Protein AF-0000000070551589 (afdb_homodimer)

Organism: Lachnospira eligens (strain ATCC 27750 / DSM 3376 / VPI C15-48 / C15-B4) (NCBI:txid515620)

Sequence (334 aa):
MAHSGGFMQRIMIVSDSHRRHGNLAEAIYNEQPFDLLIHLGDIEGEEDIIQELAGGETIMVPGNNDFFSPLPREREIELAGKKVLLTHGHYYYVSLDLQTLREECIARGIDIVMFGHTHRPLIQIEDELTFINPGSISYPRQADKRCTYIMLEIDDNGEMSFNLKYVMAHSGGFMQRIMIVSDSHRRHGNLAEAIYNEQPFDLLIHLGDIEGEEDIIQELAGGETIMVPGNNDFFSPLPREREIELAGKKVLLTHGHYYYVSLDLQTLREECIARGIDIVMFGHTHRPLIQIEDELTFINPGSISYPRQADKRCTYIMLEIDDNGEMSFNLKYV

Secondary structure (DSSP, 8-state):
---SSSEEEEEEEE---TT--HHHHHHHHHH-S-SEEEE-S---S-HHHHHHHH-SEEEE---TT-TT--S-SEEEEEETTEEEEEE-SGGGTTTT-SHHHHHHHHHHT-SEEE--SS--EEEEE-SS-EEEEE--SS---STT---EEEEEEEETT--EEEEEEE-/---SSSEEEEEEEE---TT--HHHHHHHHHH-S-SEEEE-S---S-HHHHHHHH-SEEEE---TT-TT--S-SEEEEEETTEEEEEE-SGGGTTTT-SHHHHHHHHHHT-SEEE--SS--EEEEE-SS-EEEEE--SS---STT---EEEEEEEETT--EEEEEEE-

InterPro domains:
  IPR000979 Phosphodiesterase MJ0936/Vps29 [PTHR11124] (8-156)
  IPR000979 Phosphodiesterase MJ0936/Vps29 [TIGR00040] (10-156)
  IPR024654 Calcineurin-like phosphoesterase domain, lpxH-type [PF12850] (10-156)
  IPR029052 Metallo-dependent phosphatase-like [G3DSA:3.60.21.10] (6-167)
  IPR029052 Metallo-dependent phosphatase-like [SSF56300] (8-158)

Structure (mmCIF, N/CA/C/O backbone):
data_AF-0000000070551589-model_v1
#
loop_
_entity.id
_entity.type
_entity.pdbx_description
1 polymer Phosphoesterase
#
loop_
_atom_site.group_PDB
_atom_site.id
_atom_site.type_symbol
_atom_site.label_atom_id
_atom_site.label_alt_id
_atom_site.label_comp_id
_atom_site.label_asym_id
_atom_site.label_entity_id
_atom_site.label_seq_id
_atom_site.pdbx_PDB_ins_code
_atom_site.Cartn_x
_atom_site.Cartn_y
_atom_site.Cartn_z
_atom_site.occupancy
_atom_site.B_iso_or_equiv
_atom_site.auth_seq_id
_atom_site.auth_comp_id
_atom_site.auth_asym_id
_atom_site.auth_atom_id
_atom_site.pdbx_PDB_model_num
ATOM 1 N N . MET A 1 1 ? 17.062 -8.273 -23.516 1 24.03 1 MET A N 1
ATOM 2 C CA . MET A 1 1 ? 16.719 -6.926 -23.969 1 24.03 1 MET A CA 1
ATOM 3 C C . MET A 1 1 ? 16.641 -5.961 -22.797 1 24.03 1 MET A C 1
ATOM 5 O O . MET A 1 1 ? 15.969 -6.238 -21.797 1 24.03 1 MET A O 1
ATOM 9 N N . ALA A 1 2 ? 17.609 -5.164 -22.531 1 34.84 2 ALA A N 1
ATOM 10 C CA . ALA A 1 2 ? 17.672 -4.148 -21.484 1 34.84 2 ALA A CA 1
ATOM 11 C C . ALA A 1 2 ? 16.406 -3.295 -21.469 1 34.84 2 ALA A C 1
ATOM 13 O O . ALA A 1 2 ? 15.977 -2.797 -22.5 1 34.84 2 ALA A O 1
ATOM 14 N N . HIS A 1 3 ? 15.367 -3.664 -20.672 1 39.22 3 HIS A N 1
ATOM 15 C CA . HIS A 1 3 ? 14.234 -2.746 -20.656 1 39.22 3 HIS A CA 1
ATOM 16 C C . HIS A 1 3 ? 14.703 -1.299 -20.531 1 39.22 3 HIS A C 1
ATOM 18 O O . HIS A 1 3 ? 15.68 -1.016 -19.844 1 39.22 3 HIS A O 1
ATOM 24 N N . SER A 1 4 ? 14.445 -0.583 -21.453 1 40.34 4 SER A N 1
ATOM 25 C CA . SER A 1 4 ? 14.922 0.791 -21.594 1 40.34 4 SER A CA 1
ATOM 26 C C . SER A 1 4 ? 14.828 1.549 -20.281 1 40.34 4 SER A C 1
ATOM 28 O O . SER A 1 4 ? 15.602 2.48 -20.047 1 40.34 4 SER A O 1
ATOM 30 N N . GLY A 1 5 ? 13.734 1.608 -19.641 1 43.5 5 GLY A N 1
ATOM 31 C CA . GLY A 1 5 ? 13.398 2.541 -18.578 1 43.5 5 GLY A CA 1
ATOM 32 C C . GLY A 1 5 ? 13.969 2.135 -17.234 1 43.5 5 GLY A C 1
ATOM 33 O O . GLY A 1 5 ? 13.438 1.238 -16.578 1 43.5 5 GLY A O 1
ATOM 34 N N . GLY A 1 6 ? 15.344 2.014 -17.031 1 55.41 6 GLY A N 1
ATOM 35 C CA . GLY A 1 6 ? 16.203 1.848 -15.867 1 55.41 6 GLY A CA 1
ATOM 36 C C . GLY A 1 6 ? 15.75 0.73 -14.945 1 55.41 6 GLY A C 1
ATOM 37 O O . GLY A 1 6 ? 16.281 0.571 -13.852 1 55.41 6 GLY A O 1
ATOM 38 N N . PHE A 1 7 ? 14.578 0.218 -15.109 1 62.62 7 PHE A N 1
ATOM 39 C CA . PHE A 1 7 ? 14.234 -0.901 -14.242 1 62.62 7 PHE A CA 1
ATOM 40 C C . PHE A 1 7 ? 14.797 -2.207 -14.789 1 62.62 7 PHE A C 1
ATOM 42 O O . PHE A 1 7 ? 14.727 -2.463 -15.992 1 62.62 7 PHE A O 1
ATOM 49 N N . MET A 1 8 ? 15.328 -2.953 -13.812 1 75.56 8 MET A N 1
ATOM 50 C CA . MET A 1 8 ? 15.883 -4.258 -14.156 1 75.56 8 MET A CA 1
ATOM 51 C C . MET A 1 8 ? 14.773 -5.289 -14.352 1 75.56 8 MET A C 1
ATOM 53 O O . MET A 1 8 ? 14.82 -6.086 -15.289 1 75.56 8 MET A O 1
ATOM 57 N N . GLN A 1 9 ? 13.68 -5.168 -13.586 1 95.62 9 GLN A N 1
ATOM 58 C CA . GLN A 1 9 ? 12.648 -6.199 -13.648 1 95.62 9 GLN A CA 1
ATOM 59 C C . GLN A 1 9 ? 11.273 -5.625 -13.32 1 95.62 9 GLN A C 1
ATOM 61 O O . GLN A 1 9 ? 11.141 -4.828 -12.391 1 95.62 9 GLN A O 1
ATOM 66 N N . ARG A 1 10 ? 10.234 -5.945 -14.133 1 97.62 10 ARG A N 1
ATOM 67 C CA . ARG A 1 10 ? 8.836 -5.594 -13.906 1 97.62 10 ARG A CA 1
ATOM 68 C C . ARG A 1 10 ? 7.988 -6.844 -13.695 1 97.62 10 ARG A C 1
ATOM 70 O O . ARG A 1 10 ? 8.008 -7.758 -14.523 1 97.62 10 ARG A O 1
ATOM 77 N N . ILE A 1 11 ? 7.285 -6.906 -12.578 1 98.56 11 ILE A N 1
ATOM 78 C CA . ILE A 1 11 ? 6.523 -8.094 -12.195 1 98.56 11 ILE A CA 1
ATOM 79 C C . ILE A 1 11 ? 5.074 -7.703 -11.914 1 98.56 11 ILE A C 1
ATOM 81 O O . ILE A 1 11 ? 4.809 -6.75 -11.18 1 98.56 11 ILE A O 1
ATOM 85 N N . MET A 1 12 ? 4.148 -8.383 -12.555 1 98.62 12 MET A N 1
ATOM 86 C CA . MET A 1 12 ? 2.727 -8.18 -12.297 1 98.62 12 MET A CA 1
ATOM 87 C C . MET A 1 12 ? 2.217 -9.18 -11.258 1 98.62 12 MET A C 1
ATOM 89 O O . MET A 1 12 ? 2.436 -10.391 -11.391 1 98.62 12 MET A O 1
ATOM 93 N N . ILE A 1 13 ? 1.63 -8.711 -10.188 1 98.88 13 ILE A N 1
ATOM 94 C CA . ILE A 1 13 ? 1.085 -9.555 -9.133 1 98.88 13 ILE A CA 1
ATOM 95 C C . ILE A 1 13 ? -0.439 -9.461 -9.133 1 98.88 13 ILE A C 1
ATOM 97 O O . ILE A 1 13 ? -1.001 -8.375 -8.961 1 98.88 13 ILE A O 1
ATOM 101 N N . VAL A 1 14 ? -1.134 -10.57 -9.336 1 98.69 14 VAL A N 1
ATOM 102 C CA . VAL A 1 14 ? -2.592 -10.609 -9.391 1 98.69 14 VAL A CA 1
ATOM 103 C C . VAL A 1 14 ? -3.109 -11.758 -8.523 1 98.69 14 VAL A C 1
ATOM 105 O O . VAL A 1 14 ? -2.35 -12.648 -8.141 1 98.69 14 VAL A O 1
ATOM 108 N N . SER A 1 15 ? -4.336 -11.688 -8.141 1 98.62 15 SER A N 1
ATOM 109 C CA . SER A 1 15 ? -4.965 -12.758 -7.371 1 98.62 15 SER A CA 1
ATOM 110 C C . SER A 1 15 ? -6.473 -12.797 -7.598 1 98.62 15 SER A C 1
ATOM 112 O O . SER A 1 15 ? -7.051 -11.836 -8.109 1 98.62 15 SER A O 1
ATOM 114 N N . ASP A 1 16 ? -7.09 -13.953 -7.348 1 98.5 16 ASP A N 1
ATOM 115 C CA . ASP A 1 16 ? -8.531 -14.133 -7.207 1 98.5 16 ASP A CA 1
ATOM 116 C C . ASP A 1 16 ? -9.266 -13.711 -8.477 1 98.5 16 ASP A C 1
ATOM 118 O O . ASP A 1 16 ? -10.227 -12.938 -8.414 1 98.5 16 ASP A O 1
ATOM 122 N N . SER A 1 17 ? -8.797 -14.203 -9.562 1 97.38 17 SER A N 1
ATOM 123 C CA . SER A 1 17 ? -9.438 -13.922 -10.844 1 97.38 17 SER A CA 1
ATOM 124 C C . SER A 1 17 ? -10.766 -14.648 -10.969 1 97.38 17 SER A C 1
ATOM 126 O O . SER A 1 17 ? -11.711 -14.133 -11.57 1 97.38 17 SER A O 1
ATOM 128 N N . HIS A 1 18 ? -10.906 -15.922 -10.5 1 97 18 HIS A N 1
ATOM 129 C CA . HIS A 1 18 ? -12.133 -16.703 -10.469 1 97 18 HIS A CA 1
ATOM 130 C C . HIS A 1 18 ? -12.727 -16.859 -11.867 1 97 18 HIS A C 1
ATOM 132 O O . HIS A 1 18 ? -13.922 -16.656 -12.062 1 97 18 HIS A O 1
ATOM 138 N N . ARG A 1 19 ? -11.875 -17.141 -12.781 1 93.12 19 ARG A N 1
ATOM 139 C CA . ARG A 1 19 ? -12.227 -17.469 -14.156 1 93.12 19 ARG A CA 1
ATOM 140 C C . ARG A 1 19 ? -12.727 -16.25 -14.906 1 93.12 19 ARG A C 1
ATOM 142 O O . ARG A 1 19 ? -13.266 -16.359 -16.016 1 93.12 19 ARG A O 1
ATOM 149 N N . ARG A 1 20 ? -12.695 -15.086 -14.32 1 91.88 20 ARG A N 1
ATOM 150 C CA . ARG A 1 20 ? -13.016 -13.852 -15.016 1 91.88 20 ARG A CA 1
ATOM 151 C C . ARG A 1 20 ? -11.758 -13.195 -15.57 1 91.88 20 ARG A C 1
ATOM 153 O O . ARG A 1 20 ? -11.016 -12.547 -14.836 1 91.88 20 ARG A O 1
ATOM 160 N N . HIS A 1 21 ? -11.641 -13.25 -16.875 1 91.19 21 HIS A N 1
ATOM 161 C CA . HIS A 1 21 ? -10.336 -12.914 -17.453 1 91.19 21 HIS A CA 1
ATOM 162 C C . HIS A 1 21 ? -10.367 -11.539 -18.109 1 91.19 21 HIS A C 1
ATOM 164 O O . HIS A 1 21 ? -9.32 -11.016 -18.5 1 91.19 21 HIS A O 1
ATOM 170 N N . GLY A 1 22 ? -11.523 -11.023 -18.25 1 94.75 22 GLY A N 1
ATOM 171 C CA . GLY A 1 22 ? -11.617 -9.742 -18.922 1 94.75 22 GLY A CA 1
ATOM 172 C C . GLY A 1 22 ? -10.703 -8.68 -18.328 1 94.75 22 GLY A C 1
ATOM 173 O O . GLY A 1 22 ? -9.859 -8.125 -19.031 1 94.75 22 GLY A O 1
ATOM 174 N N . ASN A 1 23 ? -10.852 -8.453 -17.047 1 96.19 23 ASN A N 1
ATOM 175 C CA . ASN A 1 23 ? -10.031 -7.465 -16.359 1 96.19 23 ASN A CA 1
ATOM 176 C C . ASN A 1 23 ? -8.547 -7.812 -16.453 1 96.19 23 ASN A C 1
ATOM 178 O O . ASN A 1 23 ? -7.707 -6.938 -16.656 1 96.19 23 ASN A O 1
ATOM 182 N N . LEU A 1 24 ? -8.266 -9.07 -16.25 1 97.31 24 LEU A N 1
ATOM 183 C CA . LEU A 1 24 ? -6.875 -9.508 -16.312 1 97.31 24 LEU A CA 1
ATOM 184 C C . LEU A 1 24 ? -6.277 -9.25 -17.688 1 97.31 24 LEU A C 1
ATOM 186 O O . LEU A 1 24 ? -5.164 -8.734 -17.797 1 97.31 24 LEU A O 1
ATOM 190 N N . ALA A 1 25 ? -7 -9.625 -18.688 1 97.06 25 ALA A N 1
ATOM 191 C CA . ALA A 1 25 ? -6.535 -9.414 -20.047 1 97.06 25 ALA A CA 1
ATOM 192 C C . ALA A 1 25 ? -6.258 -7.934 -20.312 1 97.06 25 ALA A C 1
ATOM 194 O O . ALA A 1 25 ? -5.23 -7.582 -20.891 1 97.06 25 ALA A O 1
ATOM 195 N N . GLU A 1 26 ? -7.184 -7.129 -19.922 1 97.25 26 GLU A N 1
ATOM 196 C CA . GLU A 1 26 ? -7.02 -5.688 -20.094 1 97.25 26 GLU A CA 1
ATOM 197 C C . GLU A 1 26 ? -5.793 -5.184 -19.344 1 97.25 26 GLU A C 1
ATOM 199 O O . GLU A 1 26 ? -5.012 -4.395 -19.875 1 97.25 26 GLU A O 1
ATOM 204 N N . ALA A 1 27 ? -5.656 -5.562 -18.109 1 97.5 27 ALA A N 1
ATOM 205 C CA . ALA A 1 27 ? -4.516 -5.141 -17.297 1 97.5 27 ALA A CA 1
ATOM 206 C C . ALA A 1 27 ? -3.199 -5.57 -17.938 1 97.5 27 ALA A C 1
ATOM 208 O O . ALA A 1 27 ? -2.248 -4.785 -18 1 97.5 27 ALA A O 1
ATOM 209 N N . ILE A 1 28 ? -3.174 -6.801 -18.391 1 97.5 28 ILE A N 1
ATOM 210 C CA . ILE A 1 28 ? -1.974 -7.324 -19.047 1 97.5 28 ILE A CA 1
ATOM 211 C C . ILE A 1 28 ? -1.646 -6.488 -20.281 1 97.5 28 ILE A C 1
ATOM 213 O O . ILE A 1 28 ? -0.5 -6.078 -20.469 1 97.5 28 ILE A O 1
ATOM 217 N N . TYR A 1 29 ? -2.584 -6.242 -21.078 1 96.56 29 TYR A N 1
ATOM 218 C CA . TYR A 1 29 ? -2.4 -5.441 -22.297 1 96.56 29 TYR A CA 1
ATOM 219 C C . TYR A 1 29 ? -1.818 -4.074 -21.953 1 96.56 29 TYR A C 1
ATOM 221 O O . TYR A 1 29 ? -0.885 -3.609 -22.609 1 96.56 29 TYR A O 1
ATOM 229 N N . ASN A 1 30 ? -2.311 -3.484 -20.906 1 96.31 30 ASN A N 1
ATOM 230 C CA . ASN A 1 30 ? -1.912 -2.135 -20.531 1 96.31 30 ASN A CA 1
ATOM 231 C C . ASN A 1 30 ? -0.499 -2.109 -19.953 1 96.31 30 ASN A C 1
ATOM 233 O O . ASN A 1 30 ? 0.202 -1.102 -20.062 1 96.31 30 ASN A O 1
ATOM 237 N N . GLU A 1 31 ? -0.059 -3.15 -19.344 1 96.62 31 GLU A N 1
ATOM 238 C CA . GLU A 1 31 ? 1.175 -3.123 -18.578 1 96.62 31 GLU A CA 1
ATOM 239 C C . GLU A 1 31 ? 2.344 -3.699 -19.359 1 96.62 31 GLU A C 1
ATOM 241 O O . GLU A 1 31 ? 3.504 -3.521 -18.984 1 96.62 31 GLU A O 1
ATOM 246 N N . GLN A 1 32 ? 2.039 -4.414 -20.406 1 94.25 32 GLN A N 1
ATOM 247 C CA . GLN A 1 32 ? 3.121 -5.02 -21.172 1 94.25 32 GLN A CA 1
ATOM 248 C C . GLN A 1 32 ? 4.059 -3.953 -21.734 1 94.25 32 GLN A C 1
ATOM 250 O O . GLN A 1 32 ? 3.633 -2.834 -22.016 1 94.25 32 GLN A O 1
ATOM 255 N N . PRO A 1 33 ? 5.469 -4.25 -21.844 1 95.56 33 PRO A N 1
ATOM 256 C CA . PRO A 1 33 ? 6.055 -5.551 -21.5 1 95.56 33 PRO A CA 1
ATOM 257 C C . PRO A 1 33 ? 6.391 -5.672 -20.016 1 95.56 33 PRO A C 1
ATOM 259 O O . PRO A 1 33 ? 6.719 -4.672 -19.359 1 95.56 33 PRO A O 1
ATOM 262 N N . PHE A 1 34 ? 6.305 -6.816 -19.359 1 97.12 34 PHE A N 1
ATOM 263 C CA . PHE A 1 34 ? 6.812 -7.148 -18.031 1 97.12 34 PHE A CA 1
ATOM 264 C C . PHE A 1 34 ? 7.457 -8.531 -18.031 1 97.12 34 PHE A C 1
ATOM 266 O O . PHE A 1 34 ? 7.309 -9.289 -18.984 1 97.12 34 PHE A O 1
ATOM 273 N N . ASP A 1 35 ? 8.156 -8.852 -17 1 97.19 35 ASP A N 1
ATOM 274 C CA . ASP A 1 35 ? 9.062 -10 -17.016 1 97.19 35 ASP A CA 1
ATOM 275 C C . ASP A 1 35 ? 8.391 -11.227 -16.406 1 97.19 35 ASP A C 1
ATOM 277 O O . ASP A 1 35 ? 8.734 -12.367 -16.75 1 97.19 35 ASP A O 1
ATOM 281 N N . LEU A 1 36 ? 7.504 -11.062 -15.516 1 98.19 36 LEU A N 1
ATOM 282 C CA . LEU A 1 36 ? 6.953 -12.156 -14.727 1 98.19 36 LEU A CA 1
ATOM 283 C C . LEU A 1 36 ? 5.539 -11.828 -14.258 1 98.19 36 LEU A C 1
ATOM 285 O O . LEU A 1 36 ? 5.27 -10.711 -13.82 1 98.19 36 LEU A O 1
ATOM 289 N N . LEU A 1 37 ? 4.602 -12.719 -14.445 1 98.5 37 LEU A N 1
ATOM 290 C CA . LEU A 1 37 ? 3.281 -12.641 -13.836 1 98.5 37 LEU A CA 1
ATOM 291 C C . LEU A 1 37 ? 3.168 -13.617 -12.664 1 98.5 37 LEU A C 1
ATOM 293 O O . LEU A 1 37 ? 3.457 -14.805 -12.812 1 98.5 37 LEU A O 1
ATOM 297 N N . ILE A 1 38 ? 2.816 -13.125 -11.516 1 98.75 38 ILE A N 1
ATOM 298 C CA . ILE A 1 38 ? 2.555 -13.945 -10.336 1 98.75 38 ILE A CA 1
ATOM 299 C C . ILE A 1 38 ? 1.059 -13.953 -10.039 1 98.75 38 ILE A C 1
ATOM 301 O O . ILE A 1 38 ? 0.451 -12.898 -9.844 1 98.75 38 ILE A O 1
ATOM 305 N N . HIS A 1 39 ? 0.453 -15.07 -10.062 1 98.69 39 HIS A N 1
ATOM 306 C CA . HIS A 1 39 ? -0.944 -15.234 -9.68 1 98.69 39 HIS A CA 1
ATOM 307 C C . HIS A 1 39 ? -1.063 -15.961 -8.344 1 98.69 39 HIS A C 1
ATOM 309 O O . HIS A 1 39 ? -0.582 -17.094 -8.195 1 98.69 39 HIS A O 1
ATOM 315 N N . LEU A 1 40 ? -1.797 -15.375 -7.387 1 98.75 40 LEU A N 1
ATOM 316 C CA . LEU A 1 40 ? -1.75 -15.859 -6.012 1 98.75 40 LEU A CA 1
ATOM 317 C C . LEU A 1 40 ? -2.967 -16.719 -5.695 1 98.75 40 LEU A C 1
ATOM 319 O O . LEU A 1 40 ? -3.361 -16.844 -4.531 1 98.75 40 LEU A O 1
ATOM 323 N N . GLY A 1 41 ? -3.588 -17.281 -6.688 1 98.19 41 GLY A N 1
ATOM 324 C CA . GLY A 1 41 ? -4.543 -18.359 -6.469 1 98.19 41 GLY A CA 1
ATOM 325 C C . GLY A 1 41 ? -5.98 -17.938 -6.715 1 98.19 41 GLY A C 1
ATOM 326 O O . GLY A 1 41 ? -6.25 -16.781 -7.023 1 98.19 41 GLY A O 1
ATOM 327 N N . ASP A 1 42 ? -6.883 -18.969 -6.652 1 98.06 42 ASP A N 1
ATOM 328 C CA . ASP A 1 42 ? -8.289 -18.875 -7.031 1 98.06 42 ASP A CA 1
ATOM 329 C C . ASP A 1 42 ? -8.438 -18.562 -8.516 1 98.06 42 ASP A C 1
ATOM 331 O O . ASP A 1 42 ? -9.156 -17.625 -8.891 1 98.06 42 ASP A O 1
ATOM 335 N N . ILE A 1 43 ? -7.715 -19.312 -9.211 1 96 43 ILE A N 1
ATOM 336 C CA . ILE A 1 43 ? -7.715 -19.281 -10.664 1 96 43 ILE A CA 1
ATOM 337 C C . ILE A 1 43 ? -8.898 -20.094 -11.195 1 96 43 ILE A C 1
ATOM 339 O O . ILE A 1 43 ? -9.5 -19.734 -12.203 1 96 43 ILE A O 1
ATOM 343 N N . GLU A 1 44 ? -9.18 -21.203 -10.531 1 94.25 44 GLU A N 1
ATOM 344 C CA . GLU A 1 44 ? -10.297 -22.125 -10.758 1 94.25 44 GLU A CA 1
ATOM 345 C C . GLU A 1 44 ? -10.148 -22.859 -12.086 1 94.25 44 GLU A C 1
ATOM 347 O O . GLU A 1 44 ? -11.078 -22.875 -12.898 1 94.25 44 GLU A O 1
ATOM 352 N N . GLY A 1 45 ? -8.938 -23.469 -12.289 1 87.81 45 GLY A N 1
ATOM 353 C CA . GLY A 1 45 ? -8.711 -24.453 -13.336 1 87.81 45 GLY A CA 1
ATOM 354 C C . GLY A 1 45 ? -8.32 -23.844 -14.664 1 87.81 45 GLY A C 1
ATOM 355 O O . GLY A 1 45 ? -8.273 -24.531 -15.688 1 87.81 45 GLY A O 1
ATOM 356 N N . GLU A 1 46 ? -8 -22.594 -14.719 1 90.38 46 GLU A N 1
ATOM 357 C CA . GLU A 1 46 ? -7.703 -21.938 -15.992 1 90.38 46 GLU A CA 1
ATOM 358 C C . GLU A 1 46 ? -6.273 -21.422 -16.016 1 90.38 46 GLU A C 1
ATOM 360 O O . GLU A 1 46 ? -6.012 -20.344 -16.562 1 90.38 46 GLU A O 1
ATOM 365 N N . GLU A 1 47 ? -5.402 -22.188 -15.461 1 92.75 47 GLU A N 1
ATOM 366 C CA . GLU A 1 47 ? -3.986 -21.828 -15.43 1 92.75 47 GLU A CA 1
ATOM 367 C C . GLU A 1 47 ? -3.436 -21.656 -16.844 1 92.75 47 GLU A C 1
ATOM 369 O O . GLU A 1 47 ? -2.621 -20.766 -17.094 1 92.75 47 GLU A O 1
ATOM 374 N N . ASP A 1 48 ? -3.928 -22.516 -17.734 1 93.25 48 ASP A N 1
ATOM 375 C CA . ASP A 1 48 ? -3.453 -22.453 -19.109 1 93.25 48 ASP A CA 1
ATOM 376 C C . ASP A 1 48 ? -3.852 -21.141 -19.781 1 93.25 48 ASP A C 1
ATOM 378 O O . ASP A 1 48 ? -3.07 -20.547 -20.531 1 93.25 48 ASP A O 1
ATOM 382 N N . ILE A 1 49 ? -5.051 -20.703 -19.516 1 94.06 49 ILE A N 1
ATOM 383 C CA . ILE A 1 49 ? -5.543 -19.453 -20.078 1 94.06 49 ILE A CA 1
ATOM 384 C C . ILE A 1 49 ? -4.715 -18.281 -19.547 1 94.06 49 ILE A C 1
ATOM 386 O O . ILE A 1 49 ? -4.332 -17.391 -20.312 1 94.06 49 ILE A O 1
ATOM 390 N N . ILE A 1 50 ? -4.383 -18.312 -18.281 1 95.12 50 ILE A N 1
ATOM 391 C CA . ILE A 1 50 ? -3.594 -17.25 -17.656 1 95.12 50 ILE A CA 1
ATOM 392 C C . ILE A 1 50 ? -2.203 -17.219 -18.297 1 95.12 50 ILE A C 1
ATOM 394 O O . ILE A 1 50 ? -1.689 -16.141 -18.609 1 95.12 50 ILE A O 1
ATOM 398 N N . GLN A 1 51 ? -1.63 -18.359 -18.453 1 95.31 51 GLN A N 1
ATOM 399 C CA . GLN A 1 51 ? -0.312 -18.438 -19.062 1 95.31 51 GLN A CA 1
ATOM 400 C C . GLN A 1 51 ? -0.333 -17.859 -20.484 1 95.31 51 GLN A C 1
ATOM 402 O O . GLN A 1 51 ? 0.581 -17.141 -20.875 1 95.31 51 GLN A O 1
ATOM 407 N N . GLU A 1 52 ? -1.308 -18.203 -21.172 1 95.62 52 GLU A N 1
ATOM 408 C CA . GLU A 1 52 ? -1.437 -17.703 -22.547 1 95.62 52 GLU A CA 1
ATOM 409 C C . GLU A 1 52 ? -1.605 -16.188 -22.578 1 95.62 52 GLU A C 1
ATOM 411 O O . GLU A 1 52 ? -0.982 -15.508 -23.391 1 95.62 52 GLU A O 1
ATOM 416 N N . LEU A 1 53 ? -2.469 -15.711 -21.734 1 95.5 53 LEU A N 1
ATOM 417 C CA . LEU A 1 53 ? -2.707 -14.273 -21.656 1 95.5 53 LEU A CA 1
ATOM 418 C C . LEU A 1 53 ? -1.42 -13.523 -21.328 1 95.5 53 LEU A C 1
ATOM 420 O O . LEU A 1 53 ? -1.143 -12.477 -21.922 1 95.5 53 LEU A O 1
ATOM 424 N N . ALA A 1 54 ? -0.651 -14.078 -20.359 1 95.38 54 ALA A N 1
ATOM 425 C CA . ALA A 1 54 ? 0.57 -13.422 -19.906 1 95.38 54 ALA A CA 1
ATOM 426 C C . ALA A 1 54 ? 1.622 -13.391 -21.016 1 95.38 54 ALA A C 1
ATOM 428 O O . ALA A 1 54 ? 2.371 -12.414 -21.141 1 95.38 54 ALA A O 1
ATOM 429 N N . GLY A 1 55 ? 1.71 -14.398 -21.766 1 93.88 55 GLY A N 1
ATOM 430 C CA . GLY A 1 55 ? 2.639 -14.492 -22.891 1 93.88 55 GLY A CA 1
ATOM 431 C C . GLY A 1 55 ? 4.086 -14.617 -22.453 1 93.88 55 GLY A C 1
ATOM 432 O O . GLY A 1 55 ? 5 -14.414 -23.25 1 93.88 55 GLY A O 1
ATOM 433 N N . GLY A 1 56 ? 4.367 -14.844 -21.188 1 94.25 56 GLY A N 1
ATOM 434 C CA . 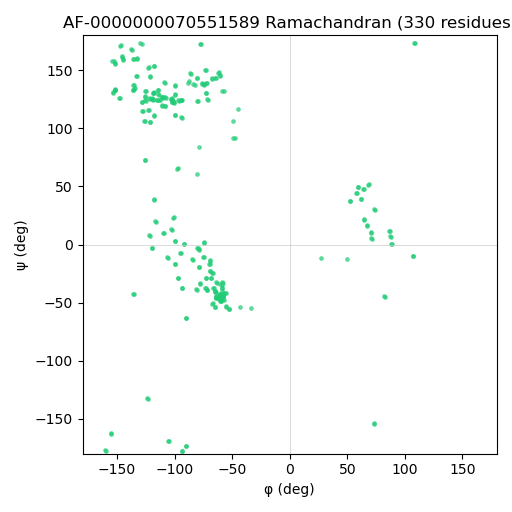GLY A 1 56 ? 5.707 -14.969 -20.641 1 94.25 56 GLY A CA 1
ATOM 435 C C . GLY A 1 56 ? 5.754 -15.789 -19.359 1 94.25 56 GLY A C 1
ATOM 436 O O . GLY A 1 56 ? 4.879 -16.609 -19.125 1 94.25 56 GLY A O 1
ATOM 437 N N . GLU A 1 57 ? 6.852 -15.641 -18.656 1 96.81 57 GLU A N 1
ATOM 438 C CA . GLU A 1 57 ? 7.035 -16.406 -17.422 1 96.81 57 GLU A CA 1
ATOM 439 C C . GLU A 1 57 ? 5.902 -16.156 -16.438 1 96.81 57 GLU A C 1
ATOM 441 O O . GLU A 1 57 ? 5.504 -15 -16.234 1 96.81 57 GLU A O 1
ATOM 446 N N . THR A 1 58 ? 5.367 -17.234 -15.898 1 97.94 58 THR A N 1
ATOM 447 C CA . THR A 1 58 ? 4.27 -17.156 -14.945 1 97.94 58 THR A CA 1
ATOM 448 C C . THR A 1 58 ? 4.512 -18.078 -13.758 1 97.94 58 THR A C 1
ATOM 450 O O . THR A 1 58 ? 4.98 -19.203 -13.938 1 97.94 58 THR A O 1
ATOM 453 N N . ILE A 1 59 ? 4.301 -17.594 -12.586 1 98.44 59 ILE A N 1
ATOM 454 C CA . ILE A 1 59 ? 4.281 -18.406 -11.375 1 98.44 59 ILE A CA 1
ATOM 455 C C . ILE A 1 59 ? 2.902 -18.344 -10.727 1 98.44 59 ILE A C 1
ATOM 457 O O . ILE A 1 59 ? 2.342 -17.25 -10.562 1 98.44 59 ILE A O 1
ATOM 461 N N . MET A 1 60 ? 2.395 -19.484 -10.406 1 98.25 60 MET A N 1
ATOM 462 C CA . MET A 1 60 ? 1.052 -19.531 -9.836 1 98.25 60 MET A CA 1
ATOM 463 C C . MET A 1 60 ? 1.021 -20.438 -8.609 1 98.25 60 MET A C 1
ATOM 465 O O . MET A 1 60 ? 1.746 -21.438 -8.547 1 98.25 60 MET A O 1
ATOM 469 N N . VAL A 1 61 ? 0.228 -20.109 -7.621 1 98.38 61 VAL A N 1
ATOM 470 C CA . VAL A 1 61 ? -0.101 -20.984 -6.504 1 98.38 61 VAL A CA 1
ATOM 471 C C . VAL A 1 61 ? -1.614 -21.172 -6.426 1 98.38 61 VAL A C 1
ATOM 473 O O . VAL A 1 61 ? -2.379 -20.312 -6.875 1 98.38 61 VAL A O 1
ATOM 476 N N . PRO A 1 62 ? -2.041 -22.312 -5.883 1 97.88 62 PRO A N 1
ATOM 477 C CA . PRO A 1 62 ? -3.484 -22.562 -5.812 1 97.88 62 PRO A CA 1
ATOM 478 C C . PRO A 1 62 ? -4.148 -21.844 -4.637 1 97.88 62 PRO A C 1
ATOM 480 O O . PRO A 1 62 ? -3.539 -21.703 -3.574 1 97.88 62 PRO A O 1
ATOM 483 N N . GLY A 1 63 ? -5.395 -21.359 -4.887 1 97.88 63 GLY A N 1
ATOM 484 C CA . GLY A 1 63 ? -6.242 -20.859 -3.816 1 97.88 63 GLY A CA 1
ATOM 485 C C . GLY A 1 63 ? -7.184 -21.922 -3.266 1 97.88 63 GLY A C 1
ATOM 486 O O . GLY A 1 63 ? -7.059 -23.094 -3.588 1 97.88 63 GLY A O 1
ATOM 487 N N . ASN A 1 64 ? -8.023 -21.562 -2.326 1 97.12 64 ASN A N 1
ATOM 488 C CA . ASN A 1 64 ? -8.93 -22.516 -1.685 1 97.12 64 ASN A CA 1
ATOM 489 C C . ASN A 1 64 ? -10.016 -22.984 -2.646 1 97.12 64 ASN A C 1
ATOM 491 O O . ASN A 1 64 ? -10.672 -24 -2.391 1 97.12 64 ASN A O 1
ATOM 495 N N . ASN A 1 65 ? -10.234 -22.328 -3.822 1 96.75 65 ASN A N 1
ATOM 496 C CA . ASN A 1 65 ? -11.203 -22.766 -4.828 1 96.75 65 ASN A CA 1
ATOM 497 C C . ASN A 1 65 ? -10.523 -23.531 -5.965 1 96.75 65 ASN A C 1
ATOM 499 O O . ASN A 1 65 ? -11.164 -23.859 -6.965 1 96.75 65 ASN A O 1
ATOM 503 N N . ASP A 1 66 ? -9.25 -23.719 -5.816 1 95.94 66 ASP A N 1
ATOM 504 C CA . ASP A 1 66 ? -8.484 -24.453 -6.816 1 95.94 66 ASP A CA 1
ATOM 505 C C . ASP A 1 66 ? -8.289 -25.906 -6.395 1 95.94 66 ASP A C 1
ATOM 507 O O . ASP A 1 66 ? -7.156 -26.375 -6.262 1 95.94 66 ASP A O 1
ATOM 511 N N . PHE A 1 67 ? -9.312 -26.625 -6.32 1 89.56 67 PHE A N 1
ATOM 512 C CA . PHE A 1 67 ? -9.422 -27.938 -5.676 1 89.56 67 PHE A CA 1
ATOM 513 C C . PHE A 1 67 ? -8.539 -28.953 -6.379 1 89.56 67 PHE A C 1
ATOM 515 O O . PHE A 1 67 ? -7.945 -29.828 -5.734 1 89.56 67 PHE A O 1
ATOM 522 N N . PHE A 1 68 ? -8.32 -28.891 -7.645 1 87.44 68 PHE A N 1
ATOM 523 C CA . PHE A 1 68 ? -7.645 -29.953 -8.375 1 87.44 68 PHE A CA 1
ATOM 524 C C . PHE A 1 68 ? -6.328 -29.453 -8.961 1 87.44 68 PHE A C 1
ATOM 526 O O . PHE A 1 68 ? -5.781 -30.062 -9.883 1 87.44 68 PHE A O 1
ATOM 533 N N . SER A 1 69 ? -5.906 -28.391 -8.391 1 91.56 69 SER A N 1
ATOM 534 C CA . SER A 1 69 ? -4.648 -27.859 -8.922 1 91.56 69 SER A CA 1
ATOM 535 C C . SER A 1 69 ? -3.469 -28.734 -8.508 1 91.56 69 SER A C 1
ATOM 537 O O . SER A 1 69 ? -3.342 -29.109 -7.34 1 91.56 69 SER A O 1
ATOM 539 N N . PRO A 1 70 ? -2.598 -29.125 -9.453 1 91.75 70 PRO A N 1
ATOM 540 C CA . PRO A 1 70 ? -1.41 -29.906 -9.109 1 91.75 70 PRO A CA 1
ATOM 541 C C . PRO A 1 70 ? -0.27 -29.047 -8.562 1 91.75 70 PRO A C 1
ATOM 543 O O . PRO A 1 70 ? 0.787 -29.578 -8.211 1 91.75 70 PRO A O 1
ATOM 546 N N . LEU A 1 71 ? -0.465 -27.781 -8.531 1 93.62 71 LEU A N 1
ATOM 547 C CA . LEU A 1 71 ? 0.58 -26.859 -8.109 1 93.62 71 LEU A CA 1
ATOM 548 C C . LEU A 1 71 ? 0.792 -26.938 -6.598 1 93.62 71 LEU A C 1
ATOM 550 O O . LEU A 1 71 ? -0.12 -27.312 -5.855 1 93.62 71 LEU A O 1
ATOM 554 N N . PRO A 1 72 ? 2.014 -26.672 -6.141 1 96.12 72 PRO A N 1
ATOM 555 C CA . PRO A 1 72 ? 2.229 -26.609 -4.695 1 96.12 72 PRO A CA 1
ATOM 556 C C . PRO A 1 72 ? 1.417 -25.5 -4.031 1 96.12 72 PRO A C 1
ATOM 558 O O . PRO A 1 72 ? 1.234 -24.422 -4.617 1 96.12 72 PRO A O 1
ATOM 561 N N . ARG A 1 73 ? 1.007 -25.75 -2.777 1 96 73 ARG A N 1
ATOM 562 C CA . ARG A 1 73 ? 0.17 -24.828 -2.018 1 96 73 ARG A CA 1
ATOM 563 C C . ARG A 1 73 ? 0.85 -23.469 -1.86 1 96 73 ARG A C 1
ATOM 565 O O . ARG A 1 73 ? 0.179 -22.438 -1.749 1 96 73 ARG A O 1
ATOM 572 N N . GLU A 1 74 ? 2.121 -23.484 -1.739 1 98.19 74 GLU A N 1
ATOM 573 C CA . GLU A 1 74 ? 2.924 -22.266 -1.634 1 98.19 74 GLU A CA 1
ATOM 574 C C . GLU A 1 74 ? 4.273 -22.438 -2.324 1 98.19 74 GLU A C 1
ATOM 576 O O . GLU A 1 74 ? 4.688 -23.547 -2.627 1 98.19 74 GLU A O 1
ATOM 581 N N . ARG A 1 75 ? 4.898 -21.328 -2.678 1 98.5 75 ARG A N 1
ATOM 582 C CA . ARG A 1 75 ? 6.207 -21.328 -3.324 1 98.5 75 ARG A CA 1
ATOM 583 C C . ARG A 1 75 ? 7.121 -20.281 -2.705 1 98.5 75 ARG A C 1
ATOM 585 O O . ARG A 1 75 ? 6.672 -19.188 -2.361 1 98.5 75 ARG A O 1
ATOM 592 N N . GLU A 1 76 ? 8.383 -20.656 -2.486 1 98.75 76 GLU A N 1
ATOM 593 C CA . GLU A 1 76 ? 9.422 -19.688 -2.127 1 98.75 76 GLU A CA 1
ATOM 594 C C . GLU A 1 76 ? 10.305 -19.359 -3.324 1 98.75 76 GLU A C 1
ATOM 596 O O . GLU A 1 76 ? 10.797 -20.266 -4.004 1 98.75 76 GLU A O 1
ATOM 601 N N . ILE A 1 77 ? 10.438 -18.109 -3.631 1 98.5 77 ILE A N 1
ATOM 602 C CA . ILE A 1 77 ? 11.305 -17.703 -4.727 1 98.5 77 ILE A CA 1
ATOM 603 C C . ILE A 1 77 ? 12.242 -16.594 -4.25 1 98.5 77 ILE A C 1
ATOM 605 O O . ILE A 1 77 ? 12.156 -16.141 -3.107 1 98.5 77 ILE A O 1
ATOM 609 N N . GLU A 1 78 ? 13.164 -16.234 -5.102 1 97.94 78 GLU A N 1
ATOM 610 C CA . GLU A 1 78 ? 14.086 -15.133 -4.816 1 97.94 78 GLU A CA 1
ATOM 611 C C . GLU A 1 78 ? 13.953 -14.016 -5.848 1 97.94 78 GLU A C 1
ATOM 613 O O . GLU A 1 78 ? 13.953 -14.273 -7.051 1 97.94 78 GLU A O 1
ATOM 618 N N . LEU A 1 79 ? 13.719 -12.82 -5.414 1 96.44 79 LEU A N 1
ATOM 619 C CA . LEU A 1 79 ? 13.688 -11.625 -6.254 1 96.44 79 LEU A CA 1
ATOM 620 C C . LEU A 1 79 ? 14.688 -10.586 -5.762 1 96.44 79 LEU A C 1
ATOM 622 O O . LEU A 1 79 ? 14.547 -10.062 -4.652 1 96.44 79 LEU A O 1
ATOM 626 N N . ALA A 1 80 ? 15.719 -10.258 -6.57 1 94.88 80 ALA A N 1
ATOM 627 C CA . ALA A 1 80 ? 16.734 -9.25 -6.246 1 94.88 80 ALA A CA 1
ATOM 628 C C . ALA A 1 80 ? 17.344 -9.516 -4.879 1 94.88 80 ALA A C 1
ATOM 630 O O . ALA A 1 80 ? 17.469 -8.602 -4.055 1 94.88 80 ALA A O 1
ATOM 631 N N . GLY A 1 81 ? 17.531 -10.727 -4.566 1 95.31 81 GLY A N 1
ATOM 632 C CA . GLY A 1 81 ? 18.219 -11.117 -3.344 1 95.31 81 GLY A CA 1
ATOM 633 C C . GLY A 1 81 ? 17.281 -11.25 -2.154 1 95.31 81 GLY A C 1
ATOM 634 O O . GLY A 1 81 ? 17.719 -11.578 -1.049 1 95.31 81 GLY A O 1
ATOM 635 N N . LYS A 1 82 ? 16.016 -11.023 -2.33 1 96.88 82 LYS A N 1
ATOM 636 C CA . LYS A 1 82 ? 15.031 -11.133 -1.264 1 96.88 82 LYS A CA 1
ATOM 637 C C . LYS A 1 82 ? 14.289 -12.469 -1.34 1 96.88 82 LYS A C 1
ATOM 639 O O . LYS A 1 82 ? 13.945 -12.93 -2.43 1 96.88 82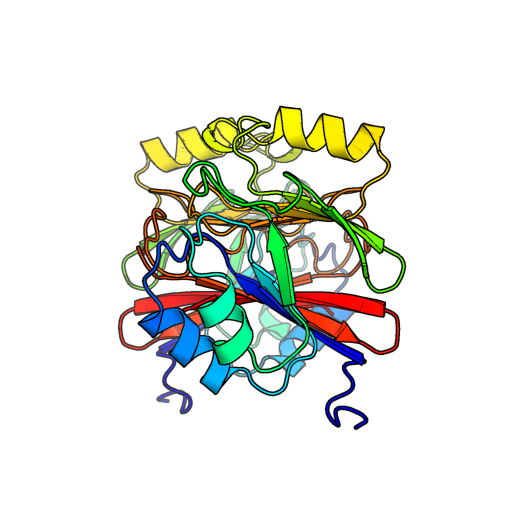 LYS A O 1
ATOM 644 N N . LYS A 1 83 ? 14.125 -13.039 -0.187 1 98.56 83 LYS A N 1
ATOM 645 C CA . LYS A 1 83 ? 13.328 -14.258 -0.104 1 98.56 83 LYS A CA 1
ATOM 646 C C . LYS A 1 83 ? 11.836 -13.938 -0.084 1 98.56 83 LYS A C 1
ATOM 648 O O . LYS A 1 83 ? 11.367 -13.203 0.786 1 98.56 83 LYS A O 1
ATOM 653 N N . VAL A 1 84 ? 11.102 -14.531 -1.053 1 98.75 84 VAL A N 1
ATOM 654 C CA . VAL A 1 84 ? 9.695 -14.195 -1.228 1 98.75 84 VAL A CA 1
ATOM 655 C C . VAL A 1 84 ? 8.836 -15.445 -1.078 1 98.75 84 VAL A C 1
ATOM 657 O O . VAL A 1 84 ? 9.094 -16.469 -1.729 1 98.75 84 VAL A O 1
ATOM 660 N N . LEU A 1 85 ? 7.871 -15.383 -0.195 1 98.94 85 LEU A N 1
ATOM 661 C CA . LEU A 1 85 ? 6.887 -16.453 -0.077 1 98.94 85 LEU A CA 1
ATOM 662 C C . LEU A 1 85 ? 5.621 -16.125 -0.861 1 98.94 85 LEU A C 1
ATOM 664 O O . LEU A 1 85 ? 5.051 -15.039 -0.694 1 98.94 85 LEU A O 1
ATOM 668 N N . LEU A 1 86 ? 5.223 -16.953 -1.751 1 98.94 86 LEU A N 1
ATOM 669 C CA . LEU A 1 86 ? 3.961 -16.875 -2.479 1 98.94 86 LEU A CA 1
ATOM 670 C C . LEU A 1 86 ? 2.951 -17.875 -1.911 1 98.94 86 LEU A C 1
ATOM 672 O O . LEU A 1 86 ? 3.234 -19.062 -1.82 1 98.94 86 LEU A O 1
ATOM 676 N N . THR A 1 87 ? 1.822 -17.391 -1.486 1 98.88 87 THR A N 1
ATOM 677 C CA . THR A 1 87 ? 0.748 -18.219 -0.958 1 98.88 87 THR A CA 1
ATOM 678 C C . THR A 1 87 ? -0.61 -17.562 -1.19 1 98.88 87 THR A C 1
ATOM 680 O O . THR A 1 87 ? -0.69 -16.359 -1.423 1 98.88 87 THR A O 1
ATOM 683 N N . HIS A 1 88 ? -1.612 -18.375 -1.227 1 98.75 88 HIS A N 1
ATOM 684 C CA . HIS A 1 88 ? -2.943 -17.781 -1.285 1 98.75 88 HIS A CA 1
ATOM 685 C C . HIS A 1 88 ? -3.334 -17.172 0.056 1 98.75 88 HIS A C 1
ATOM 687 O O . HIS A 1 88 ? -4.031 -16.141 0.1 1 98.75 88 HIS A O 1
ATOM 693 N N . GLY A 1 89 ? -2.947 -17.828 1.162 1 98.4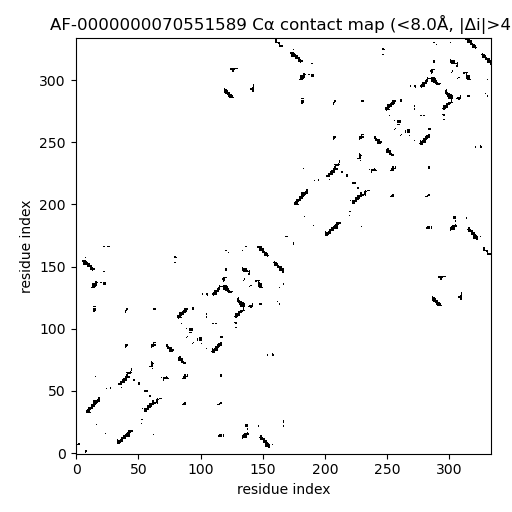4 89 GLY A N 1
ATOM 694 C CA . GLY A 1 89 ? -3.082 -17.234 2.48 1 98.44 89 GLY A CA 1
ATOM 695 C C . GLY A 1 89 ? -4.199 -17.844 3.303 1 98.44 89 GLY A C 1
ATOM 696 O O . GLY A 1 89 ? -4.27 -17.641 4.516 1 98.44 89 GLY A O 1
ATOM 697 N N . HIS A 1 90 ? -5.082 -18.703 2.695 1 97.5 90 HIS A N 1
ATOM 698 C CA . HIS A 1 90 ? -6.23 -19.234 3.418 1 97.5 90 HIS A CA 1
ATOM 699 C C . HIS A 1 90 ? -5.789 -20.203 4.516 1 97.5 90 HIS A C 1
ATOM 701 O O . HIS A 1 90 ? -6.461 -20.328 5.539 1 97.5 90 HIS A O 1
ATOM 707 N N . TYR A 1 91 ? -4.684 -20.906 4.398 1 97.06 91 TYR A N 1
ATOM 708 C CA . TYR A 1 91 ? -4.176 -21.797 5.43 1 97.06 91 TYR A CA 1
ATOM 709 C C . TYR A 1 91 ? -3.561 -21.016 6.582 1 97.06 91 TYR A C 1
ATOM 711 O O . TYR A 1 91 ? -3.26 -21.578 7.637 1 97.06 91 TYR A O 1
ATOM 719 N N . TYR A 1 92 ? -3.357 -19.734 6.426 1 98.25 92 TYR A N 1
ATOM 720 C CA . TYR A 1 92 ? -2.719 -18.891 7.441 1 98.25 92 TYR A CA 1
ATOM 721 C C . TYR A 1 92 ? -3.727 -17.953 8.086 1 98.25 92 TYR A C 1
ATOM 723 O O . TYR A 1 92 ? -3.346 -16.984 8.758 1 98.25 92 TYR A O 1
ATOM 731 N N . TYR A 1 93 ? -4.961 -18.141 7.824 1 97.56 93 TYR A N 1
ATOM 732 C CA . TYR A 1 93 ? -6.062 -17.422 8.469 1 97.56 93 TYR A CA 1
ATOM 733 C C . TYR A 1 93 ? -5.98 -15.93 8.188 1 97.56 93 TYR A C 1
ATOM 735 O O . TYR A 1 93 ? -6.219 -15.109 9.078 1 97.56 93 TYR A O 1
ATOM 743 N N . VAL A 1 94 ? -5.617 -15.508 6.969 1 97.56 94 VAL A N 1
ATOM 744 C CA . VAL A 1 94 ? -5.387 -14.109 6.625 1 97.56 94 VAL A CA 1
ATOM 745 C C . VAL A 1 94 ? -6.711 -13.352 6.609 1 97.56 94 VAL A C 1
ATOM 747 O O . VAL A 1 94 ? -6.73 -12.125 6.598 1 97.56 94 VAL A O 1
ATOM 750 N N . SER A 1 95 ? -7.824 -14.109 6.547 1 96.06 95 SER A N 1
ATOM 751 C CA . SER A 1 95 ? -9.125 -13.461 6.648 1 96.06 95 SER A CA 1
ATOM 752 C C . SER A 1 95 ? -9.344 -12.867 8.039 1 96.06 95 SER A C 1
ATOM 754 O O . SER A 1 95 ? -10.172 -11.977 8.219 1 96.06 95 SER A O 1
ATOM 756 N N . LEU A 1 96 ? -8.695 -13.367 9.055 1 94.12 96 LEU A N 1
ATOM 757 C CA . LEU A 1 96 ? -8.789 -12.875 10.422 1 94.12 96 LEU A CA 1
ATOM 758 C C . LEU A 1 96 ? -7.742 -11.805 10.688 1 94.12 96 LEU A C 1
ATOM 760 O O . LEU A 1 96 ? -8.086 -10.648 10.969 1 94.12 96 LEU A O 1
ATOM 764 N N . ASP A 1 97 ? -6.531 -12.094 10.625 1 93.88 97 ASP A N 1
ATOM 765 C CA . ASP A 1 97 ? -5.41 -11.172 10.766 1 93.88 97 ASP A CA 1
ATOM 766 C C . ASP A 1 97 ? -4.137 -11.758 10.156 1 93.88 97 ASP A C 1
ATOM 768 O O . ASP A 1 97 ? -4.16 -12.859 9.602 1 93.88 97 ASP A O 1
ATOM 772 N N . LEU A 1 98 ? -3.023 -11.008 10.281 1 96.62 98 LEU A N 1
ATOM 773 C CA . LEU A 1 98 ? -1.796 -11.43 9.617 1 96.62 98 LEU A CA 1
ATOM 774 C C . LEU A 1 98 ? -0.826 -12.062 10.609 1 96.62 98 LEU A C 1
ATOM 776 O O . LEU A 1 98 ? 0.343 -12.281 10.289 1 96.62 98 LEU A O 1
ATOM 780 N N . GLN A 1 99 ? -1.269 -12.367 11.766 1 96.5 99 GLN A N 1
ATOM 781 C CA . GLN A 1 99 ? -0.365 -12.781 12.836 1 96.5 99 GLN A CA 1
ATOM 782 C C . GLN A 1 99 ? 0.282 -14.125 12.516 1 96.5 99 GLN A C 1
ATOM 784 O O . GLN A 1 99 ? 1.502 -14.266 12.609 1 96.5 99 GLN A O 1
ATOM 789 N N . THR A 1 100 ? -0.524 -15.141 12.148 1 98.19 100 THR A N 1
ATOM 790 C CA . TH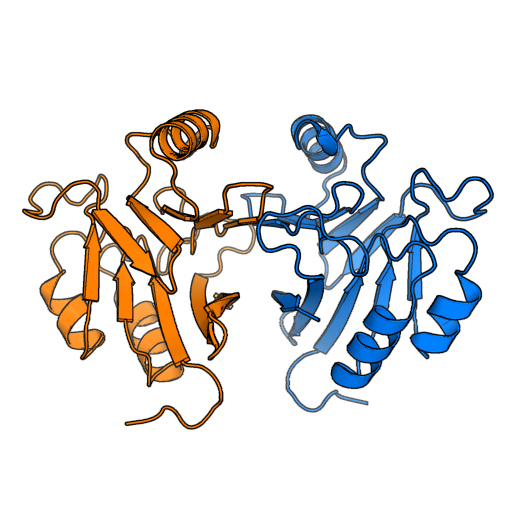R A 1 100 ? -0.006 -16.469 11.844 1 98.19 100 THR A CA 1
ATOM 791 C C . THR A 1 100 ? 0.959 -16.422 10.664 1 98.19 100 THR A C 1
ATOM 793 O O . THR A 1 100 ? 2.033 -17.016 10.711 1 98.19 100 THR A O 1
ATOM 796 N N . LEU A 1 101 ? 0.567 -15.734 9.641 1 98.38 101 LEU A N 1
ATOM 797 C CA . LEU A 1 101 ? 1.418 -15.586 8.461 1 98.38 101 LEU A CA 1
ATOM 798 C C . LEU A 1 101 ? 2.727 -14.891 8.82 1 98.38 101 LEU A C 1
ATOM 800 O O . LEU A 1 101 ? 3.795 -15.281 8.344 1 98.38 101 LEU A O 1
ATOM 804 N N . ARG A 1 102 ? 2.678 -13.859 9.609 1 97.62 102 ARG A N 1
ATOM 805 C CA . ARG A 1 102 ? 3.859 -13.156 10.094 1 97.62 102 ARG A CA 1
ATOM 806 C C . ARG A 1 102 ? 4.824 -14.109 10.789 1 97.62 102 ARG A C 1
ATOM 808 O O . ARG A 1 102 ? 6.016 -14.141 10.469 1 97.62 102 ARG A O 1
ATOM 815 N N . GLU A 1 103 ? 4.273 -14.828 11.742 1 97.94 103 GLU A N 1
ATOM 816 C CA . GLU A 1 103 ? 5.09 -15.758 12.516 1 97.94 103 GLU A CA 1
ATOM 817 C C . GLU A 1 103 ? 5.773 -16.781 11.609 1 97.94 103 GLU A C 1
ATOM 819 O O . GLU A 1 103 ? 6.953 -17.078 11.789 1 97.94 103 GLU A O 1
ATOM 824 N N . GLU A 1 104 ? 5.023 -17.312 10.664 1 98.25 104 GLU A N 1
ATOM 825 C CA . GLU A 1 104 ? 5.574 -18.281 9.719 1 98.25 104 GLU A CA 1
ATOM 826 C C . GLU A 1 104 ? 6.715 -17.656 8.906 1 98.25 104 GLU A C 1
ATOM 828 O O . GLU A 1 104 ? 7.77 -18.281 8.75 1 98.25 104 GLU A O 1
ATOM 833 N N . CYS A 1 105 ? 6.531 -16.484 8.398 1 98.44 105 CYS A N 1
ATOM 834 C CA . CYS A 1 105 ? 7.52 -15.789 7.574 1 98.44 105 CYS A CA 1
ATOM 835 C C . CYS A 1 105 ? 8.781 -15.5 8.367 1 98.44 105 CYS A C 1
ATOM 837 O O . CYS A 1 105 ? 9.891 -15.688 7.871 1 98.44 105 CYS A O 1
ATOM 839 N N . ILE A 1 106 ? 8.57 -15.023 9.578 1 97.31 106 ILE A N 1
ATOM 840 C CA . ILE A 1 106 ? 9.711 -14.711 10.43 1 97.31 106 ILE A CA 1
ATOM 841 C C . ILE A 1 106 ? 10.516 -15.984 10.688 1 97.31 106 ILE A C 1
ATOM 843 O O . ILE A 1 106 ? 11.742 -15.984 10.57 1 97.31 106 ILE A O 1
ATOM 847 N N . ALA A 1 107 ? 9.867 -17.062 11.031 1 98.12 107 ALA A N 1
ATOM 848 C CA . ALA A 1 107 ? 10.523 -18.328 11.32 1 98.12 107 ALA A CA 1
ATOM 849 C C . ALA A 1 107 ? 11.328 -18.812 10.117 1 98.12 107 ALA A C 1
ATOM 851 O O . ALA A 1 107 ? 12.375 -19.438 10.281 1 98.12 107 ALA A O 1
ATOM 852 N N . ARG A 1 108 ? 10.891 -18.531 8.891 1 98.12 108 ARG A N 1
ATOM 853 C CA . ARG A 1 108 ? 11.508 -19.031 7.668 1 98.12 108 ARG A CA 1
ATOM 854 C C . ARG A 1 108 ? 12.516 -18.031 7.109 1 98.12 108 ARG A C 1
ATOM 856 O O . ARG A 1 108 ? 13.188 -18.312 6.113 1 98.12 108 ARG A O 1
ATOM 863 N N . GLY A 1 109 ? 12.586 -16.797 7.711 1 97.94 109 GLY A N 1
ATOM 864 C CA . GLY A 1 109 ? 13.477 -15.766 7.215 1 97.94 109 GLY A CA 1
ATOM 865 C C . GLY A 1 109 ? 12.992 -15.133 5.922 1 97.94 109 GLY A C 1
ATOM 866 O O . GLY A 1 109 ? 13.805 -14.797 5.055 1 97.94 109 GLY A O 1
ATOM 867 N N . ILE A 1 110 ? 11.727 -15.078 5.711 1 98.44 110 ILE A N 1
ATOM 868 C CA . ILE A 1 110 ? 11.109 -14.484 4.527 1 98.44 110 ILE A CA 1
ATOM 869 C C . ILE A 1 110 ? 11.195 -12.961 4.617 1 98.44 110 ILE A C 1
ATOM 871 O O . ILE A 1 110 ? 10.961 -12.383 5.676 1 98.44 110 ILE A O 1
ATOM 875 N N . ASP A 1 111 ? 11.531 -12.305 3.482 1 97.88 111 ASP A N 1
ATOM 876 C CA . ASP A 1 111 ? 11.609 -10.844 3.42 1 97.88 111 ASP A CA 1
ATOM 877 C C . ASP A 1 111 ? 10.289 -10.242 2.945 1 97.88 111 ASP A C 1
ATOM 879 O O . ASP A 1 111 ? 9.906 -9.156 3.373 1 97.88 111 ASP A O 1
ATOM 883 N N . ILE A 1 112 ? 9.656 -10.906 2.031 1 98.56 112 ILE A N 1
ATOM 884 C CA . ILE A 1 112 ? 8.406 -10.453 1.436 1 98.56 112 ILE A CA 1
ATOM 885 C C . ILE A 1 112 ? 7.426 -11.617 1.331 1 98.56 112 ILE A C 1
ATOM 887 O O . ILE A 1 112 ? 7.801 -12.719 0.926 1 98.56 112 ILE A O 1
ATOM 891 N N . VAL A 1 113 ? 6.242 -11.398 1.74 1 98.88 113 VAL A N 1
ATOM 892 C CA . VAL A 1 113 ? 5.199 -12.391 1.497 1 98.88 113 VAL A CA 1
ATOM 893 C C . VAL A 1 113 ? 4.094 -11.781 0.638 1 98.88 113 VAL A C 1
ATOM 895 O O . VAL A 1 113 ? 3.666 -10.648 0.876 1 98.88 113 VAL A O 1
ATOM 898 N N . MET A 1 114 ? 3.709 -12.461 -0.407 1 98.94 114 MET A N 1
ATOM 899 C CA . MET A 1 114 ? 2.6 -12.109 -1.288 1 98.94 114 MET A CA 1
ATOM 900 C C . MET A 1 114 ? 1.45 -13.102 -1.137 1 98.94 114 MET A C 1
ATOM 902 O O . MET A 1 114 ? 1.66 -14.312 -1.199 1 98.94 114 MET A O 1
ATOM 906 N N . PHE A 1 115 ? 0.274 -12.562 -0.877 1 98.88 115 PHE A N 1
ATOM 907 C CA . PHE A 1 115 ? -0.868 -13.438 -0.642 1 98.88 115 PHE A CA 1
ATOM 908 C C . PHE A 1 115 ? -2.148 -12.812 -1.185 1 98.88 115 PHE A C 1
ATOM 910 O O . PHE A 1 115 ? -2.156 -11.648 -1.585 1 98.88 115 PHE A O 1
ATOM 917 N N . GLY A 1 116 ? -3.162 -13.609 -1.38 1 98.5 116 GLY A N 1
ATOM 918 C CA . GLY A 1 116 ? -4.469 -13.172 -1.84 1 98.5 116 GLY A CA 1
ATOM 919 C C . GLY A 1 116 ? -5.594 -13.547 -0.888 1 98.5 116 GLY A C 1
ATOM 920 O O . GLY A 1 116 ? -5.527 -13.242 0.305 1 98.5 116 GLY A O 1
ATOM 921 N N . HIS A 1 117 ? -6.637 -14.062 -1.322 1 98.44 117 HIS A N 1
ATOM 922 C CA . HIS A 1 117 ? -7.715 -14.711 -0.587 1 98.44 117 HIS A CA 1
ATOM 923 C C . HIS A 1 117 ? -8.695 -13.68 -0.031 1 98.44 117 HIS A C 1
ATOM 925 O O . HIS A 1 117 ? -9.914 -13.836 -0.177 1 98.44 117 HIS A O 1
ATOM 931 N N . THR A 1 118 ? -8.266 -12.594 0.565 1 97.81 118 THR A N 1
ATOM 932 C CA . THR A 1 118 ? -9.133 -11.633 1.229 1 97.81 118 THR A CA 1
ATOM 933 C C . THR A 1 118 ? -9.812 -10.719 0.207 1 97.81 118 THR A C 1
ATOM 935 O O . THR A 1 118 ? -10.797 -10.055 0.521 1 97.81 118 THR A O 1
ATOM 938 N N . HIS A 1 119 ? -9.266 -10.625 -1.002 1 98.31 119 HIS A N 1
ATOM 939 C CA . HIS A 1 119 ? -9.742 -9.773 -2.088 1 98.31 119 HIS A CA 1
ATOM 940 C C . HIS A 1 119 ? -9.57 -8.297 -1.747 1 98.31 119 HIS A C 1
ATOM 942 O O . HIS A 1 119 ? -10.273 -7.445 -2.303 1 98.31 119 HIS A O 1
ATOM 948 N N . ARG A 1 120 ? -8.789 -7.949 -0.783 1 97.56 120 ARG A N 1
ATOM 949 C CA . ARG A 1 120 ? -8.547 -6.586 -0.326 1 97.56 120 ARG A CA 1
ATOM 950 C C . ARG A 1 120 ? -7.074 -6.207 -0.486 1 97.56 120 ARG A C 1
ATOM 952 O O . ARG A 1 120 ? -6.191 -6.898 0.03 1 97.56 120 ARG A O 1
ATOM 959 N N . PRO A 1 121 ? -6.75 -5.07 -1.204 1 98.38 121 PRO A N 1
ATOM 960 C CA . PRO A 1 121 ? -5.355 -4.703 -1.445 1 98.38 121 PRO A CA 1
ATOM 961 C C . PRO A 1 121 ? -4.621 -4.301 -0.169 1 98.38 121 PRO A C 1
ATOM 963 O O . PRO A 1 121 ? -5.211 -3.67 0.713 1 98.38 121 PRO A O 1
ATOM 966 N N . LEU A 1 122 ? -3.418 -4.664 -0.104 1 98.38 122 LEU A N 1
ATOM 967 C CA . LEU A 1 122 ? -2.551 -4.348 1.025 1 98.38 122 LEU A CA 1
ATOM 968 C C . LEU A 1 122 ? -1.104 -4.18 0.571 1 98.38 122 LEU A C 1
ATOM 970 O O . LEU A 1 122 ? -0.586 -5.008 -0.183 1 98.38 122 LEU A O 1
ATOM 974 N N . ILE A 1 123 ? -0.451 -3.102 0.866 1 97.81 123 ILE A N 1
ATOM 975 C CA . ILE A 1 123 ? 0.992 -2.889 0.88 1 97.81 123 ILE A CA 1
ATOM 976 C C . ILE A 1 123 ? 1.434 -2.441 2.271 1 97.81 123 ILE A C 1
ATOM 978 O O . ILE A 1 123 ? 1.143 -1.317 2.691 1 97.81 123 ILE A O 1
ATOM 982 N N . GLN A 1 124 ? 2.037 -3.322 2.979 1 97.19 124 GLN A N 1
ATOM 983 C CA . GLN A 1 124 ? 2.48 -3.055 4.344 1 97.19 124 GLN A CA 1
ATOM 984 C C . GLN A 1 124 ? 3.963 -3.373 4.512 1 97.19 124 GLN A C 1
ATOM 986 O O . GLN A 1 124 ? 4.352 -4.543 4.555 1 97.19 124 GLN A O 1
ATOM 991 N N . ILE A 1 125 ? 4.758 -2.373 4.598 1 95.25 125 ILE A N 1
ATOM 992 C CA . ILE A 1 125 ? 6.203 -2.541 4.734 1 95.25 125 ILE A CA 1
ATOM 993 C C . ILE A 1 125 ? 6.605 -2.377 6.195 1 95.25 125 ILE A C 1
ATOM 995 O O . ILE A 1 125 ? 6.496 -1.285 6.758 1 95.25 125 ILE A O 1
ATOM 999 N N . GLU A 1 126 ? 7.02 -3.459 6.785 1 93.12 126 GLU A N 1
ATOM 1000 C CA . GLU A 1 126 ? 7.418 -3.486 8.188 1 93.12 126 GLU A CA 1
ATOM 1001 C C . GLU A 1 126 ? 8.938 -3.572 8.328 1 93.12 126 GLU A C 1
ATOM 1003 O O . GLU A 1 126 ? 9.672 -3.334 7.367 1 93.12 126 GLU A O 1
ATOM 1008 N N . ASP A 1 127 ? 9.406 -3.83 9.523 1 87.81 127 ASP A N 1
ATOM 1009 C CA . ASP A 1 127 ? 10.844 -3.846 9.805 1 87.81 127 ASP A CA 1
ATOM 1010 C C . ASP A 1 127 ? 11.539 -4.969 9.047 1 87.81 127 ASP A C 1
ATOM 1012 O O . ASP A 1 127 ? 12.523 -4.734 8.344 1 87.81 127 ASP A O 1
ATOM 1016 N N . GLU A 1 128 ? 11.062 -6.141 9.195 1 90.25 128 GLU A N 1
ATOM 1017 C CA . GLU A 1 128 ? 11.805 -7.234 8.578 1 90.25 128 GLU A CA 1
ATOM 1018 C C . GLU A 1 128 ? 10.93 -8.008 7.594 1 90.25 128 GLU A C 1
ATOM 1020 O O . GLU A 1 128 ? 11.32 -9.07 7.105 1 90.25 128 GLU A O 1
ATOM 1025 N N . LEU A 1 129 ? 9.789 -7.473 7.371 1 96.12 129 LEU A N 1
ATOM 1026 C CA . LEU A 1 129 ? 8.836 -8.219 6.555 1 96.12 129 LEU A CA 1
ATOM 1027 C C . LEU A 1 129 ? 7.895 -7.277 5.816 1 96.12 129 LEU A C 1
ATOM 1029 O O . LEU A 1 129 ? 7.402 -6.309 6.395 1 96.12 129 LEU A O 1
ATOM 1033 N N . THR A 1 130 ? 7.703 -7.516 4.555 1 97.69 130 THR A N 1
ATOM 1034 C CA . THR A 1 130 ? 6.742 -6.781 3.736 1 97.69 130 THR A CA 1
ATOM 1035 C C . THR A 1 130 ? 5.566 -7.676 3.355 1 97.69 130 THR A C 1
ATOM 1037 O O . THR A 1 130 ? 5.758 -8.805 2.9 1 97.69 130 THR A O 1
ATOM 1040 N N . PHE A 1 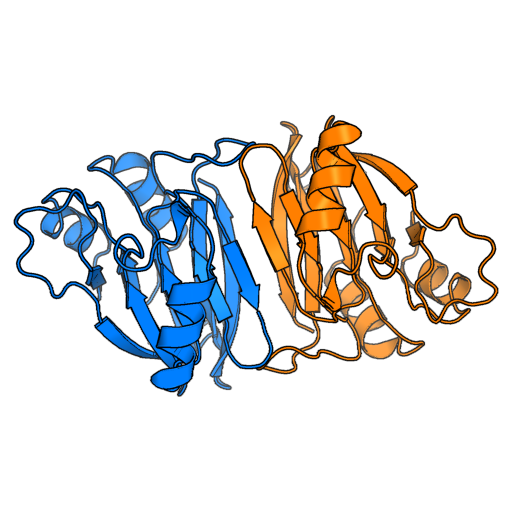131 ? 4.332 -7.223 3.643 1 98.5 131 PHE A N 1
ATOM 1041 C CA . PHE A 1 131 ? 3.117 -7.926 3.24 1 98.5 131 PHE A CA 1
ATOM 1042 C C . PHE A 1 131 ? 2.521 -7.297 1.984 1 98.5 131 PHE A C 1
ATOM 1044 O O . PHE A 1 131 ? 2.295 -6.086 1.938 1 98.5 131 PHE A O 1
ATOM 1051 N N . ILE A 1 132 ? 2.242 -8.141 0.983 1 98.75 132 ILE A N 1
ATOM 1052 C CA . ILE A 1 132 ? 1.665 -7.672 -0.272 1 98.75 132 ILE A CA 1
ATOM 1053 C C . ILE A 1 132 ? 0.421 -8.492 -0.606 1 98.75 132 ILE A C 1
ATOM 1055 O O . ILE A 1 132 ? 0.478 -9.719 -0.666 1 98.75 132 ILE A O 1
ATOM 1059 N N . ASN A 1 133 ? -0.672 -7.891 -0.771 1 98.88 133 ASN A N 1
ATOM 1060 C CA . ASN A 1 133 ? -1.903 -8.438 -1.333 1 98.88 133 ASN A CA 1
ATOM 1061 C C . ASN A 1 133 ? -2.439 -7.559 -2.461 1 98.88 133 ASN A C 1
ATOM 1063 O O . ASN A 1 133 ? -2.818 -6.406 -2.23 1 98.88 133 ASN A O 1
ATOM 1067 N N . PRO A 1 134 ? -2.449 -8.078 -3.625 1 98.81 134 PRO A N 1
ATOM 1068 C CA . PRO A 1 134 ? -2.877 -7.234 -4.746 1 98.81 134 PRO A CA 1
ATOM 1069 C C . PRO A 1 134 ? -4.387 -7.004 -4.77 1 98.81 134 PRO A C 1
ATOM 1071 O O . PRO A 1 134 ? -4.887 -6.254 -5.609 1 98.81 134 PRO A O 1
ATOM 1074 N N . GLY A 1 135 ? -5.172 -7.516 -3.807 1 98.31 135 GLY A N 1
ATOM 1075 C CA . GLY A 1 135 ? -6.621 -7.531 -3.918 1 98.31 135 GLY A CA 1
ATOM 1076 C C . GLY A 1 135 ? -7.133 -8.547 -4.918 1 98.31 135 GLY A C 1
ATOM 1077 O O . GLY A 1 135 ? -6.539 -9.617 -5.082 1 98.31 135 GLY A O 1
ATOM 1078 N N . SER A 1 136 ? -8.289 -8.312 -5.473 1 98.5 136 SER A N 1
ATOM 1079 C CA . SER A 1 136 ? -8.844 -9.195 -6.496 1 98.5 136 SER A CA 1
ATOM 1080 C C . SER A 1 136 ? -8.953 -8.484 -7.84 1 98.5 136 SER A C 1
ATOM 1082 O O . SER A 1 136 ? -9.422 -7.348 -7.91 1 98.5 136 SER A O 1
ATOM 1084 N N . ILE A 1 137 ? -8.508 -9.141 -8.82 1 98.19 137 ILE A N 1
ATOM 1085 C CA . ILE A 1 137 ? -8.562 -8.586 -10.164 1 98.19 137 ILE A CA 1
ATOM 1086 C C . ILE A 1 137 ? -9.977 -8.734 -10.727 1 98.19 137 ILE A C 1
ATOM 1088 O O . ILE A 1 137 ? -10.281 -8.203 -11.797 1 98.19 137 ILE A O 1
ATOM 1092 N N . SER A 1 138 ? -10.891 -9.398 -9.953 1 97.62 138 SER A N 1
ATOM 1093 C CA . SER A 1 138 ? -12.219 -9.664 -10.5 1 97.62 138 SER A CA 1
ATOM 1094 C C . SER A 1 138 ? -13.312 -9.367 -9.477 1 97.62 138 SER A C 1
ATOM 1096 O O . SER A 1 138 ? -14.359 -8.82 -9.82 1 97.62 138 SER A O 1
ATOM 1098 N N . TYR A 1 139 ? -13.117 -9.75 -8.219 1 97 139 TYR A N 1
ATOM 1099 C CA . TYR A 1 139 ? -14.141 -9.633 -7.184 1 97 139 TYR A CA 1
ATOM 1100 C C . TYR A 1 139 ? -13.609 -8.867 -5.98 1 97 139 TYR A C 1
ATOM 1102 O O . TYR A 1 139 ? -13.453 -9.43 -4.895 1 97 139 TYR A O 1
ATOM 1110 N N . PRO A 1 140 ? -13.484 -7.582 -6.215 1 97.12 140 PRO A N 1
ATOM 1111 C CA . PRO A 1 140 ? -12.977 -6.773 -5.105 1 97.12 140 PRO A CA 1
ATOM 1112 C C . PRO A 1 140 ? -13.93 -6.754 -3.908 1 97.12 140 PRO A C 1
ATOM 1114 O O . PRO A 1 140 ? -15.148 -6.773 -4.086 1 97.12 140 PRO A O 1
ATOM 1117 N N . ARG A 1 141 ? -13.391 -6.754 -2.691 1 96.06 141 ARG A N 1
ATOM 1118 C CA . ARG A 1 141 ? -14.219 -6.781 -1.49 1 96.06 141 ARG A CA 1
ATOM 1119 C C . ARG A 1 141 ? -13.969 -5.547 -0.626 1 96.06 141 ARG A C 1
ATOM 1121 O O . ARG A 1 141 ? -14.609 -5.371 0.412 1 96.06 141 ARG A O 1
ATOM 1128 N N . GLN A 1 142 ? -13.023 -4.688 -1.056 1 93.69 142 GLN A N 1
ATOM 1129 C CA . GLN A 1 142 ? -12.781 -3.463 -0.3 1 93.69 142 GLN A CA 1
ATOM 1130 C C . GLN A 1 142 ? -13.852 -2.42 -0.584 1 93.69 142 GLN A C 1
ATOM 1132 O O . GLN A 1 142 ? -14.695 -2.611 -1.465 1 93.69 142 GLN A O 1
ATOM 1137 N N . ALA A 1 143 ? -13.836 -1.334 0.152 1 87.19 143 ALA A N 1
ATOM 1138 C CA . ALA A 1 143 ? -14.906 -0.345 0.225 1 87.19 143 ALA A CA 1
ATOM 1139 C C . ALA A 1 143 ? -15.203 0.241 -1.152 1 87.19 143 ALA A C 1
ATOM 1141 O O . ALA A 1 143 ? -16.375 0.451 -1.505 1 87.19 143 ALA A O 1
ATOM 1142 N N . ASP A 1 144 ? -14.188 0.54 -1.972 1 88.31 144 ASP A N 1
ATOM 1143 C CA . ASP A 1 144 ? -14.414 1.24 -3.232 1 88.31 144 ASP A CA 1
ATOM 1144 C C . ASP A 1 144 ? -14.812 0.266 -4.336 1 88.31 144 ASP A C 1
ATOM 1146 O O . ASP A 1 144 ? -15.195 0.684 -5.434 1 88.31 144 ASP A O 1
ATOM 1150 N N . LYS A 1 145 ? -14.633 -1.03 -4.086 1 93.19 145 LYS A N 1
ATOM 1151 C CA . LYS A 1 145 ? -15.094 -2.119 -4.945 1 93.19 145 LYS A CA 1
ATOM 1152 C C . LYS A 1 145 ? -14.383 -2.084 -6.297 1 93.19 145 LYS A C 1
ATOM 1154 O O . LYS A 1 145 ? -14.922 -2.561 -7.301 1 93.19 145 LYS A O 1
ATOM 1159 N N . ARG A 1 146 ? -13.328 -1.488 -6.328 1 95.19 146 ARG A N 1
ATOM 1160 C CA . ARG A 1 146 ? -12.562 -1.462 -7.57 1 95.19 146 ARG A CA 1
ATOM 1161 C C . ARG A 1 146 ? -11.633 -2.662 -7.664 1 95.19 146 ARG A C 1
ATOM 1163 O O . ARG A 1 146 ? -10.984 -3.035 -6.68 1 95.19 146 ARG A O 1
ATOM 1170 N N . CYS A 1 147 ? -11.508 -3.221 -8.812 1 97.81 147 CYS A N 1
ATOM 1171 C CA . CYS A 1 147 ? -10.586 -4.324 -9.055 1 97.81 147 CYS A CA 1
ATOM 1172 C C . CYS A 1 147 ? -9.148 -3.832 -9.078 1 97.81 147 CYS A C 1
ATOM 1174 O O . CYS A 1 147 ? -8.859 -2.77 -9.633 1 97.81 147 CYS A O 1
ATOM 1176 N N . THR A 1 148 ? -8.258 -4.621 -8.453 1 98.44 148 THR A N 1
ATOM 1177 C CA . THR A 1 148 ? -6.895 -4.121 -8.297 1 98.44 148 THR A CA 1
ATOM 1178 C C . THR A 1 148 ? -5.875 -5.207 -8.633 1 98.44 148 THR A C 1
ATOM 1180 O O . THR A 1 148 ? -6.219 -6.391 -8.68 1 98.44 148 THR A O 1
ATOM 1183 N N . TYR A 1 149 ? -4.68 -4.805 -8.93 1 98.62 149 TYR A N 1
ATOM 1184 C CA . TYR A 1 149 ? -3.445 -5.578 -9.008 1 98.62 149 TYR A CA 1
ATOM 1185 C C . TYR A 1 149 ? -2.246 -4.73 -8.602 1 98.62 149 TYR A C 1
ATOM 1187 O O . TYR A 1 149 ? -2.395 -3.551 -8.273 1 98.62 149 TYR A O 1
ATOM 1195 N N . ILE A 1 150 ? -1.086 -5.387 -8.461 1 98.75 150 ILE A N 1
ATOM 1196 C CA . ILE A 1 150 ? 0.098 -4.625 -8.078 1 98.75 150 ILE A CA 1
ATOM 1197 C C . ILE A 1 150 ? 1.213 -4.859 -9.102 1 98.75 150 ILE A C 1
ATOM 1199 O O . ILE A 1 150 ? 1.444 -5.992 -9.523 1 98.75 150 ILE A O 1
ATOM 1203 N N . MET A 1 151 ? 1.822 -3.785 -9.547 1 98.38 151 MET A N 1
ATOM 1204 C CA . MET A 1 151 ? 3.072 -3.875 -10.297 1 98.38 151 MET A CA 1
ATOM 1205 C C . MET A 1 151 ? 4.273 -3.705 -9.375 1 98.38 151 MET A C 1
ATOM 1207 O O . MET A 1 151 ? 4.355 -2.73 -8.625 1 98.38 151 MET A O 1
ATOM 1211 N N . LEU A 1 152 ? 5.129 -4.652 -9.398 1 98.31 152 LEU A N 1
ATOM 1212 C CA . LEU A 1 152 ? 6.418 -4.57 -8.719 1 98.31 152 LEU A CA 1
ATOM 1213 C C . LEU A 1 152 ? 7.531 -4.234 -9.711 1 98.31 152 LEU A C 1
ATOM 1215 O O . LEU A 1 152 ? 7.738 -4.957 -10.688 1 98.31 152 LEU A O 1
ATOM 1219 N N . GLU A 1 153 ? 8.211 -3.158 -9.445 1 97.25 153 GLU A N 1
ATOM 1220 C CA . GLU A 1 153 ? 9.359 -2.777 -10.258 1 97.25 153 GLU A CA 1
ATOM 1221 C C . GLU A 1 153 ? 10.656 -2.84 -9.445 1 97.25 153 GLU A C 1
ATOM 1223 O O . GLU A 1 153 ? 10.719 -2.314 -8.336 1 97.25 153 GLU A O 1
ATOM 1228 N N . ILE A 1 154 ? 11.609 -3.514 -10.008 1 96.5 154 ILE A N 1
ATOM 1229 C CA . ILE A 1 154 ? 12.93 -3.643 -9.398 1 96.5 154 ILE A CA 1
ATOM 1230 C C . ILE A 1 154 ? 13.969 -2.924 -10.266 1 96.5 154 ILE A C 1
ATOM 1232 O O . ILE A 1 154 ? 14.109 -3.223 -11.453 1 96.5 154 ILE A O 1
ATOM 1236 N N . ASP A 1 155 ? 14.68 -2.018 -9.68 1 94.06 155 ASP A N 1
ATOM 1237 C CA . ASP A 1 155 ? 15.648 -1.264 -10.469 1 94.06 155 ASP A CA 1
ATOM 1238 C C . ASP A 1 155 ? 17.016 -1.958 -10.469 1 94.06 155 ASP A C 1
ATOM 1240 O O . ASP A 1 155 ? 17.141 -3.064 -9.945 1 94.06 155 ASP A O 1
ATOM 1244 N N . ASP A 1 156 ? 18.016 -1.33 -11.031 1 92.38 156 ASP A N 1
ATOM 1245 C CA . ASP A 1 156 ? 19.328 -1.943 -11.25 1 92.38 156 ASP A CA 1
ATOM 1246 C C . ASP A 1 156 ? 20.047 -2.176 -9.93 1 92.38 156 ASP A C 1
ATOM 1248 O O . ASP A 1 156 ? 20.938 -3.023 -9.844 1 92.38 156 ASP A O 1
ATOM 1252 N N . ASN A 1 157 ? 19.703 -1.475 -8.914 1 91.69 157 ASN A N 1
ATOM 1253 C CA . ASN A 1 157 ? 20.328 -1.62 -7.602 1 91.69 157 ASN A CA 1
ATOM 1254 C C . ASN A 1 157 ? 19.578 -2.623 -6.734 1 91.69 157 ASN A C 1
ATOM 1256 O O . ASN A 1 157 ? 19.906 -2.82 -5.566 1 91.69 157 ASN A O 1
ATOM 1260 N N . GLY A 1 158 ? 18.531 -3.184 -7.273 1 92.62 158 GLY A N 1
ATOM 1261 C CA . GLY A 1 158 ? 17.75 -4.16 -6.539 1 92.62 158 GLY A CA 1
ATOM 1262 C C . GLY A 1 158 ? 16.656 -3.533 -5.695 1 92.62 158 GLY A C 1
ATOM 1263 O O . GLY A 1 158 ? 16 -4.219 -4.898 1 92.62 158 GLY A O 1
ATOM 1264 N N . GLU A 1 159 ? 16.469 -2.26 -5.824 1 93 159 GLU A N 1
ATOM 1265 C CA . GLU A 1 159 ? 15.445 -1.569 -5.059 1 93 159 GLU A CA 1
ATOM 1266 C C . GLU A 1 159 ? 14.055 -1.837 -5.633 1 93 159 GLU A C 1
ATOM 1268 O O . GLU A 1 159 ? 13.867 -1.806 -6.852 1 93 159 GLU A O 1
ATOM 1273 N N . MET A 1 160 ? 13.117 -2.049 -4.699 1 95.56 160 MET A N 1
ATOM 1274 C CA . MET A 1 160 ? 11.789 -2.482 -5.125 1 95.56 160 MET A CA 1
ATOM 1275 C C . MET A 1 160 ? 10.766 -1.366 -4.938 1 95.56 160 MET A C 1
ATOM 1277 O O . MET A 1 160 ? 10.812 -0.638 -3.945 1 95.56 160 MET A O 1
ATOM 1281 N N . SER A 1 161 ? 9.891 -1.243 -5.891 1 95.69 161 SER A N 1
ATOM 1282 C CA . SER A 1 161 ? 8.742 -0.35 -5.824 1 95.69 161 SER A CA 1
ATOM 1283 C C . SER A 1 161 ? 7.441 -1.103 -6.086 1 95.69 161 SER A C 1
ATOM 1285 O O . SER A 1 161 ? 7.301 -1.764 -7.117 1 95.69 161 SER A O 1
ATOM 1287 N N . PHE A 1 162 ? 6.5 -0.973 -5.066 1 97.31 162 PHE A N 1
ATOM 1288 C CA . PHE A 1 162 ? 5.184 -1.582 -5.227 1 97.31 162 PHE A CA 1
ATOM 1289 C C . PHE A 1 162 ? 4.145 -0.536 -5.613 1 97.31 162 PHE A C 1
ATOM 1291 O O . PHE A 1 162 ? 3.941 0.44 -4.891 1 97.31 162 PHE A O 1
ATOM 1298 N N . ASN A 1 163 ? 3.521 -0.775 -6.723 1 96.75 163 ASN A N 1
ATOM 1299 C CA . ASN A 1 163 ? 2.525 0.163 -7.227 1 96.75 163 ASN A CA 1
ATOM 1300 C C . ASN A 1 163 ? 1.142 -0.477 -7.305 1 96.75 163 ASN A C 1
ATOM 1302 O O . ASN A 1 163 ? 0.917 -1.386 -8.102 1 96.75 163 ASN A O 1
ATOM 1306 N N . LEU A 1 164 ? 0.258 0.023 -6.402 1 98.06 164 LEU A N 1
ATOM 1307 C CA . LEU A 1 164 ? -1.126 -0.435 -6.465 1 98.06 164 LEU A CA 1
ATOM 1308 C C . LEU A 1 164 ? -1.833 0.137 -7.691 1 98.06 164 LEU A C 1
ATOM 1310 O O . LEU A 1 164 ? -1.832 1.352 -7.902 1 98.06 164 LEU A O 1
ATOM 1314 N N . LYS A 1 165 ? -2.396 -0.769 -8.516 1 97.56 165 LYS A N 1
ATOM 1315 C CA . LYS A 1 165 ? -3.049 -0.404 -9.773 1 97.56 165 LYS A CA 1
ATOM 1316 C C . LYS A 1 165 ? -4.527 -0.775 -9.75 1 97.56 165 LYS A C 1
ATOM 1318 O O . LYS A 1 165 ? -4.926 -1.719 -9.062 1 97.56 165 LYS A O 1
ATOM 1323 N N . TYR A 1 166 ? -5.27 -0.021 -10.547 1 95.12 166 TYR A N 1
ATOM 1324 C CA . TYR A 1 166 ? -6.711 -0.23 -10.641 1 95.12 166 TYR A CA 1
ATOM 1325 C C . TYR A 1 166 ? -7.121 -0.533 -12.078 1 95.12 166 TYR A C 1
ATOM 1327 O O . TYR A 1 166 ? -6.531 -0.008 -13.023 1 95.12 166 TYR A O 1
ATOM 1335 N N . VAL A 1 167 ? -8.133 -1.416 -12.188 1 92.31 167 VAL A N 1
ATOM 1336 C CA . VAL A 1 167 ? -8.617 -1.765 -13.516 1 92.31 167 VAL A CA 1
ATOM 1337 C C . VAL A 1 167 ? -9.781 -0.855 -13.898 1 92.31 167 VAL A C 1
ATOM 1339 O O . VAL A 1 167 ? -10.68 -0.609 -13.094 1 92.31 167 VAL A O 1
ATOM 1342 N N . MET B 1 1 ? -6.602 26.266 -13.219 1 26.14 1 MET B N 1
ATOM 1343 C CA . MET B 1 1 ? -5.848 25.609 -14.281 1 26.14 1 MET B CA 1
ATOM 1344 C C . MET B 1 1 ? -6.207 24.125 -14.367 1 26.14 1 MET B C 1
ATOM 1346 O O . MET B 1 1 ? -6.117 23.406 -13.375 1 26.14 1 MET B O 1
ATOM 1350 N N . ALA B 1 2 ? -7.098 23.672 -15.18 1 33.53 2 ALA B N 1
ATOM 1351 C CA . ALA B 1 2 ? -7.582 22.312 -15.391 1 33.53 2 ALA B CA 1
ATOM 1352 C C . ALA B 1 2 ? -6.422 21.328 -15.562 1 33.53 2 ALA B C 1
ATOM 1354 O O . ALA B 1 2 ? -5.512 21.562 -16.359 1 33.53 2 ALA B O 1
ATOM 1355 N N . HIS B 1 3 ? -5.914 20.688 -14.539 1 40.84 3 HIS B N 1
ATOM 1356 C CA . HIS B 1 3 ? -4.77 19.797 -14.727 1 40.84 3 HIS B CA 1
ATOM 1357 C C . HIS B 1 3 ? -5 18.828 -15.883 1 40.84 3 HIS B C 1
ATOM 1359 O O . HIS B 1 3 ? -6.109 18.328 -16.062 1 40.84 3 HIS B O 1
ATOM 1365 N N . SER B 1 4 ? -4.355 19.094 -16.906 1 40.69 4 SER B N 1
ATOM 1366 C CA . SER B 1 4 ? -4.461 18.375 -18.172 1 40.69 4 SER B CA 1
ATOM 1367 C C . SER B 1 4 ? -4.746 16.891 -17.938 1 40.69 4 SER B C 1
ATOM 1369 O O . SER B 1 4 ? -5.324 16.234 -18.797 1 40.69 4 SER B O 1
ATOM 1371 N N . GLY B 1 5 ? -4.023 16.172 -17.219 1 42.28 5 GLY B N 1
ATOM 1372 C CA . GLY B 1 5 ? -4.051 14.719 -17.125 1 42.28 5 GLY B CA 1
ATOM 1373 C C . GLY B 1 5 ? -5.184 14.203 -16.266 1 42.28 5 GLY B C 1
ATOM 1374 O O . GLY B 1 5 ? -5.258 14.516 -15.078 1 42.28 5 GLY B O 1
ATOM 1375 N N . GLY B 1 6 ? -6.441 14.039 -16.797 1 56.03 6 GLY B N 1
ATOM 1376 C CA . GLY B 1 6 ? -7.707 13.445 -16.406 1 56.03 6 GLY B CA 1
ATOM 1377 C C . GLY B 1 6 ? -7.906 13.422 -14.898 1 56.03 6 GLY B C 1
ATOM 1378 O O . GLY B 1 6 ? -8.844 12.797 -14.398 1 56.03 6 GLY B O 1
ATOM 1379 N N . PHE B 1 7 ? -6.91 13.688 -14.133 1 62.66 7 PHE B N 1
ATOM 1380 C CA . PHE B 1 7 ? -7.168 13.703 -12.695 1 62.66 7 PHE B CA 1
ATOM 1381 C C . PHE B 1 7 ? -7.711 15.055 -12.258 1 62.66 7 PHE B C 1
ATOM 1383 O O . PHE B 1 7 ? -7.219 16.094 -12.695 1 62.66 7 PHE B O 1
ATOM 1390 N N . MET B 1 8 ? -8.711 14.945 -11.391 1 76.06 8 MET B N 1
ATOM 1391 C CA . MET B 1 8 ? -9.32 16.141 -10.836 1 76.06 8 MET B CA 1
ATOM 1392 C C . MET B 1 8 ? -8.453 16.734 -9.727 1 76.06 8 MET B C 1
ATOM 1394 O O . MET B 1 8 ? -8.281 17.953 -9.648 1 76.06 8 MET B O 1
ATOM 1398 N N . GLN B 1 9 ? -7.742 15.891 -8.969 1 95.5 9 GLN B N 1
ATOM 1399 C CA . GLN B 1 9 ? -6.996 16.391 -7.82 1 95.5 9 GLN B CA 1
ATOM 1400 C C . GLN B 1 9 ? -5.785 15.516 -7.52 1 95.5 9 GLN B C 1
ATOM 1402 O O . GLN B 1 9 ? -5.879 14.289 -7.562 1 95.5 9 GLN B O 1
ATOM 1407 N N . ARG B 1 10 ? -4.602 16.125 -7.305 1 97.62 10 ARG B N 1
ATOM 1408 C CA . ARG B 1 10 ? -3.371 15.461 -6.883 1 97.62 10 ARG B CA 1
ATOM 1409 C C . ARG B 1 10 ? -2.939 15.938 -5.5 1 97.62 10 ARG B C 1
ATOM 1411 O O . ARG B 1 10 ? -2.799 17.141 -5.27 1 97.62 10 ARG B O 1
ATOM 1418 N N . ILE B 1 11 ? -2.77 15.008 -4.57 1 98.56 11 ILE B N 1
ATOM 1419 C CA . ILE B 1 11 ? -2.471 15.336 -3.182 1 98.56 11 ILE B CA 1
ATOM 1420 C C . ILE B 1 11 ? -1.208 14.602 -2.738 1 98.56 11 ILE B C 1
ATOM 1422 O O . ILE B 1 11 ? -1.082 13.391 -2.945 1 98.56 11 ILE B O 1
ATOM 1426 N N . MET B 1 12 ? -0.254 15.328 -2.197 1 98.69 12 MET B N 1
ATOM 1427 C CA . MET B 1 12 ? 0.954 14.727 -1.635 1 98.69 12 MET B CA 1
ATOM 1428 C C . MET B 1 12 ? 0.8 14.5 -0.135 1 98.69 12 MET B C 1
ATOM 1430 O O . MET B 1 12 ? 0.418 15.414 0.6 1 98.69 12 MET B O 1
ATOM 1434 N N . ILE B 1 13 ? 0.991 13.297 0.324 1 98.88 13 ILE B N 1
ATOM 1435 C CA . ILE B 1 13 ? 0.889 12.938 1.735 1 98.88 13 ILE B CA 1
ATOM 1436 C C . ILE B 1 13 ? 2.271 12.586 2.279 1 98.88 13 ILE B C 1
ATOM 1438 O O . ILE B 1 13 ? 2.916 11.656 1.789 1 98.88 13 ILE B O 1
ATOM 1442 N N . VAL B 1 14 ? 2.768 13.305 3.275 1 98.69 14 VAL B N 1
ATOM 1443 C CA . VAL B 1 14 ? 4.086 13.094 3.863 1 98.69 14 VAL B CA 1
ATOM 1444 C C . VAL B 1 14 ? 3.977 13.078 5.387 1 98.69 14 VAL B C 1
ATOM 1446 O O . VAL B 1 14 ? 2.965 13.508 5.945 1 98.69 14 VAL B O 1
ATOM 1449 N N . SER B 1 15 ? 4.941 12.539 6.047 1 98.62 15 SER B N 1
ATOM 1450 C CA . SER B 1 15 ? 4.977 12.531 7.504 1 98.62 15 SER B CA 1
ATOM 1451 C C . SER B 1 15 ? 6.41 12.43 8.023 1 98.62 15 SER B C 1
ATOM 1453 O O . SER B 1 15 ? 7.324 12.094 7.266 1 98.62 15 SER B O 1
ATOM 1455 N N . ASP B 1 16 ? 6.633 12.852 9.258 1 98.5 16 ASP B N 1
ATOM 1456 C CA . ASP B 1 16 ? 7.832 12.586 10.047 1 98.5 16 ASP B CA 1
ATOM 1457 C C . ASP B 1 16 ? 9.078 13.117 9.344 1 98.5 16 ASP B C 1
ATOM 1459 O O . ASP B 1 16 ? 10.07 12.391 9.195 1 98.5 16 ASP B O 1
ATOM 1463 N N . SER B 1 17 ? 9.008 14.328 8.938 1 97.44 17 SER B N 1
ATOM 1464 C CA . SER B 1 17 ? 10.148 14.977 8.297 1 97.44 17 SER B CA 1
ATOM 1465 C C . SER B 1 17 ? 11.25 15.273 9.312 1 97.44 17 SER B C 1
ATOM 1467 O O . SER B 1 17 ? 12.438 15.211 8.984 1 97.44 17 SER B O 1
ATOM 1469 N N . HIS B 1 18 ? 10.93 15.703 10.562 1 97.06 18 HIS B N 1
ATOM 1470 C CA . HIS B 1 18 ? 11.859 15.945 11.664 1 97.06 18 HIS B CA 1
ATOM 1471 C C . HIS B 1 18 ? 12.922 16.969 11.266 1 97.06 18 HIS B C 1
ATOM 1473 O O . HIS B 1 18 ? 14.109 16.75 11.492 1 97.06 18 HIS B O 1
ATOM 1479 N N . ARG B 1 19 ? 12.484 18 10.648 1 93.12 19 ARG B N 1
ATOM 1480 C CA . ARG B 1 19 ? 13.281 19.156 10.297 1 93.12 19 ARG B CA 1
ATOM 1481 C C . ARG B 1 19 ? 14.273 18.828 9.18 1 93.12 19 ARG B C 1
ATOM 1483 O O . ARG B 1 19 ? 15.172 19.625 8.891 1 93.12 19 ARG B O 1
ATOM 1490 N N . ARG B 1 20 ? 14.227 17.672 8.617 1 92.19 20 ARG B N 1
ATOM 1491 C CA . ARG B 1 20 ? 15.031 17.328 7.449 1 92.19 20 ARG B CA 1
ATOM 1492 C C . ARG B 1 20 ? 14.25 17.562 6.16 1 92.19 20 ARG B C 1
ATOM 1494 O O . ARG B 1 20 ? 13.398 16.766 5.789 1 92.19 20 ARG B O 1
ATOM 1501 N N . HIS B 1 21 ? 14.672 18.578 5.445 1 91.31 21 HIS B N 1
ATOM 1502 C CA . HIS B 1 21 ? 13.805 19.047 4.367 1 91.31 21 HIS B CA 1
ATOM 1503 C C . HIS B 1 21 ? 14.359 18.656 3.002 1 91.31 21 HIS B C 1
ATOM 1505 O O . HIS B 1 21 ? 13.688 18.812 1.983 1 91.31 21 HIS B O 1
ATOM 1511 N N . GLY B 1 22 ? 15.539 18.203 3.012 1 94.81 22 GLY B N 1
ATOM 1512 C CA . GLY B 1 22 ? 16.141 17.859 1.731 1 94.81 22 GLY B CA 1
ATOM 1513 C C . GLY B 1 22 ? 15.297 16.922 0.897 1 94.81 22 GLY B C 1
ATOM 1514 O O . GLY B 1 22 ? 14.93 17.25 -0.232 1 94.81 22 GLY B O 1
ATOM 1515 N N . ASN B 1 23 ? 14.961 15.797 1.469 1 96.38 23 ASN B N 1
ATOM 1516 C CA . ASN B 1 23 ? 14.148 14.812 0.765 1 96.38 23 ASN B CA 1
ATOM 1517 C C . ASN B 1 23 ? 12.781 15.383 0.388 1 96.38 23 ASN B C 1
ATOM 1519 O O . ASN B 1 23 ? 12.289 15.148 -0.716 1 96.38 23 ASN B O 1
ATOM 1523 N N . LEU B 1 24 ? 12.211 16.094 1.321 1 97.31 24 LEU B N 1
ATOM 1524 C CA . LEU B 1 24 ? 10.906 16.703 1.064 1 97.31 24 LEU B CA 1
ATOM 1525 C C . LEU B 1 24 ? 10.977 17.672 -0.103 1 97.31 24 LEU B C 1
ATOM 1527 O O . LEU B 1 24 ? 10.125 17.641 -0.995 1 97.31 24 LEU B O 1
ATOM 1531 N N . ALA B 1 25 ? 11.945 18.516 -0.069 1 97.06 25 ALA B N 1
ATOM 1532 C CA . ALA B 1 25 ? 12.117 19.484 -1.146 1 97.06 25 ALA B CA 1
ATOM 1533 C C . ALA B 1 25 ? 12.258 18.781 -2.496 1 97.06 25 ALA B C 1
ATOM 1535 O O . ALA B 1 25 ? 11.641 19.203 -3.482 1 97.06 25 ALA B O 1
ATOM 1536 N N . GLU B 1 26 ? 13.086 17.797 -2.521 1 97.25 26 GLU B N 1
ATOM 1537 C CA . GLU B 1 26 ? 13.289 17.031 -3.748 1 97.25 26 GLU B CA 1
ATOM 1538 C C . GLU B 1 26 ? 11.984 16.391 -4.215 1 97.25 26 GLU B C 1
ATOM 1540 O O . GLU B 1 26 ? 11.648 16.438 -5.398 1 97.25 26 GLU B O 1
ATOM 1545 N N . ALA B 1 27 ? 11.297 15.766 -3.332 1 97.56 27 ALA B N 1
ATOM 1546 C CA . ALA B 1 27 ? 10.031 15.109 -3.666 1 97.56 27 ALA B CA 1
ATOM 1547 C C . ALA B 1 27 ? 9.023 16.109 -4.219 1 97.56 27 ALA B C 1
ATOM 1549 O O . ALA B 1 27 ? 8.352 15.836 -5.215 1 97.56 27 ALA B O 1
ATOM 1550 N N . ILE B 1 28 ? 8.945 17.234 -3.545 1 97.5 28 ILE B N 1
ATOM 1551 C CA . ILE B 1 28 ? 8.031 18.281 -3.982 1 97.5 28 ILE B CA 1
ATOM 1552 C C . ILE B 1 28 ? 8.391 18.734 -5.395 1 97.5 28 ILE B C 1
ATOM 1554 O O . ILE B 1 28 ? 7.523 18.828 -6.266 1 97.5 28 ILE B O 1
ATOM 1558 N N . TYR B 1 29 ? 9.609 19 -5.648 1 96.56 29 TYR B N 1
ATOM 1559 C CA . TYR B 1 29 ? 10.086 19.422 -6.965 1 96.56 29 TYR B CA 1
ATOM 1560 C C . TYR B 1 29 ? 9.695 18.406 -8.031 1 96.56 29 TYR B C 1
ATOM 1562 O O . TYR B 1 29 ? 9.211 18.766 -9.102 1 96.56 29 TYR B O 1
ATOM 1570 N N . ASN B 1 30 ? 9.828 17.141 -7.707 1 96.44 30 ASN B N 1
ATOM 1571 C CA . ASN B 1 30 ? 9.578 16.078 -8.664 1 96.44 30 ASN B CA 1
ATOM 1572 C C . ASN B 1 30 ? 8.086 15.906 -8.945 1 96.44 30 ASN B C 1
ATOM 1574 O O . ASN B 1 30 ? 7.703 15.477 -10.031 1 96.44 30 ASN B O 1
ATOM 1578 N N . GLU B 1 31 ? 7.262 16.219 -8.023 1 96.69 31 GLU B N 1
ATOM 1579 C CA . GLU B 1 31 ? 5.852 15.867 -8.117 1 96.69 31 GLU B CA 1
ATOM 1580 C C . GLU B 1 31 ? 5.012 17.047 -8.586 1 96.69 31 GLU B C 1
ATOM 1582 O O . GLU B 1 31 ? 3.854 16.875 -8.984 1 96.69 31 GLU B O 1
ATOM 1587 N N . GLN B 1 32 ? 5.555 18.203 -8.5 1 94.12 32 GLN B N 1
ATOM 1588 C CA . GLN B 1 32 ? 4.777 19.375 -8.898 1 94.12 32 GLN B CA 1
ATOM 1589 C C . GLN B 1 32 ? 4.371 19.297 -10.367 1 94.12 32 GLN B C 1
ATOM 1591 O O . GLN B 1 32 ? 5.09 18.703 -11.18 1 94.12 32 GLN B O 1
ATOM 1596 N N . PRO B 1 33 ? 3.094 19.828 -10.766 1 95.56 33 PRO B N 1
ATOM 1597 C CA . PRO B 1 33 ? 2.182 20.516 -9.852 1 95.56 33 PRO B CA 1
ATOM 1598 C C . PRO B 1 33 ? 1.263 19.562 -9.102 1 95.56 33 PRO B C 1
ATOM 1600 O O . PRO B 1 33 ? 0.902 18.5 -9.625 1 95.56 33 PRO B O 1
ATOM 1603 N N . PHE B 1 34 ? 0.849 19.797 -7.879 1 97.25 34 PHE B N 1
ATOM 1604 C CA . PHE B 1 34 ? -0.2 19.125 -7.125 1 97.25 34 PHE B CA 1
ATOM 1605 C C . PHE B 1 34 ? -1.049 20.141 -6.355 1 97.25 34 PHE B C 1
ATOM 1607 O O . PHE B 1 34 ? -0.678 21.297 -6.238 1 97.25 34 PHE B O 1
ATOM 1614 N N . ASP B 1 35 ? -2.145 19.703 -5.844 1 97.19 35 ASP B N 1
ATOM 1615 C CA . ASP B 1 35 ? -3.17 20.625 -5.355 1 97.19 35 ASP B CA 1
ATOM 1616 C C . ASP B 1 35 ? -3.055 20.828 -3.846 1 97.19 35 ASP B C 1
ATOM 1618 O O . ASP B 1 35 ? -3.441 21.875 -3.322 1 97.19 35 ASP B O 1
ATOM 1622 N N . LEU B 1 36 ? -2.588 19.891 -3.141 1 98.19 36 LEU B N 1
ATOM 1623 C CA . LEU B 1 36 ? -2.625 19.906 -1.682 1 98.19 36 LEU B CA 1
ATOM 1624 C C . LEU B 1 36 ? -1.484 19.062 -1.105 1 98.19 36 LEU B C 1
ATOM 1626 O O . LEU B 1 36 ? -1.199 17.969 -1.597 1 98.19 36 LEU B O 1
ATOM 1630 N N . LEU B 1 37 ? -0.742 19.594 -0.167 1 98.5 37 LEU B N 1
ATOM 1631 C CA . LEU B 1 37 ? 0.208 18.828 0.635 1 98.5 37 LEU B CA 1
ATOM 1632 C C . LEU B 1 37 ? -0.347 18.562 2.031 1 98.5 37 LEU B C 1
ATOM 1634 O O . LEU B 1 37 ? -0.779 19.5 2.719 1 98.5 37 LEU B O 1
ATOM 1638 N N . ILE B 1 38 ? -0.402 17.328 2.426 1 98.75 38 ILE B N 1
ATOM 1639 C CA . ILE B 1 38 ? -0.798 16.922 3.771 1 98.75 38 ILE B CA 1
ATOM 1640 C C . ILE B 1 38 ? 0.421 16.422 4.539 1 98.75 38 ILE B C 1
ATOM 1642 O O . ILE B 1 38 ? 1.095 15.484 4.098 1 98.75 38 ILE B O 1
ATOM 1646 N N . HIS B 1 39 ? 0.76 17.031 5.598 1 98.69 39 HIS B N 1
ATOM 1647 C CA . HIS B 1 39 ? 1.822 16.594 6.488 1 98.69 39 HIS B CA 1
ATOM 1648 C C . HIS B 1 39 ? 1.252 16.031 7.793 1 98.69 39 HIS B C 1
ATOM 1650 O O . HIS B 1 39 ? 0.545 16.75 8.516 1 98.69 39 HIS B O 1
ATOM 1656 N N . LEU B 1 40 ? 1.636 14.812 8.148 1 98.75 40 LEU B N 1
ATOM 1657 C CA . LEU B 1 40 ? 0.948 14.109 9.227 1 98.75 40 LEU B CA 1
ATOM 1658 C C . LEU B 1 40 ? 1.742 14.188 10.523 1 98.75 40 LEU B C 1
ATOM 1660 O O . LEU B 1 40 ? 1.612 13.328 11.398 1 98.75 40 LEU B O 1
ATOM 1664 N N . GLY B 1 41 ? 2.586 15.172 10.672 1 98.19 41 GLY B N 1
ATOM 1665 C CA . GLY B 1 41 ? 3.145 15.516 11.969 1 98.19 41 GLY B CA 1
ATOM 1666 C C . GLY B 1 41 ? 4.609 15.148 12.109 1 98.19 41 GLY B C 1
ATOM 1667 O O . GLY B 1 41 ? 5.203 14.586 11.18 1 98.19 41 GLY B O 1
ATOM 1668 N N . ASP B 1 42 ? 5.188 15.594 13.273 1 98.12 42 ASP B N 1
ATOM 1669 C CA . ASP B 1 42 ? 6.613 15.539 13.578 1 98.12 42 ASP B CA 1
ATOM 1670 C C . ASP B 1 42 ? 7.41 16.422 12.609 1 98.12 42 ASP B C 1
ATOM 1672 O O . ASP B 1 42 ? 8.383 15.953 12 1 98.12 42 ASP B O 1
ATOM 1676 N N . ILE B 1 43 ? 6.902 17.547 12.484 1 96.12 43 ILE B N 1
ATOM 1677 C CA . ILE B 1 43 ? 7.5 18.609 11.68 1 96.12 43 ILE B CA 1
ATOM 1678 C C . ILE B 1 43 ? 8.617 19.281 12.477 1 96.12 43 ILE B C 1
ATOM 1680 O O . ILE B 1 43 ? 9.641 19.672 11.914 1 96.12 43 ILE B O 1
ATOM 1684 N N . GLU B 1 44 ? 8.375 19.453 13.797 1 94.31 44 GLU B N 1
ATOM 1685 C CA . GLU B 1 44 ? 9.281 19.984 14.805 1 94.31 44 GLU B CA 1
ATOM 1686 C C . GLU B 1 44 ? 9.539 21.469 14.578 1 94.31 44 GLU B C 1
ATOM 1688 O O . GLU B 1 44 ? 10.695 21.906 14.531 1 94.31 44 GLU B O 1
ATOM 1693 N N . GLY B 1 45 ? 8.422 22.25 14.445 1 87.81 45 GLY B N 1
ATOM 1694 C CA . GLY B 1 45 ? 8.445 23.703 14.523 1 87.81 45 GLY B CA 1
ATOM 1695 C C . GLY B 1 45 ? 8.75 24.375 13.188 1 87.81 45 GLY B C 1
ATOM 1696 O O . GLY B 1 45 ? 8.984 25.578 13.133 1 87.81 45 GLY B O 1
ATOM 1697 N N . GLU B 1 46 ? 8.734 23.672 12.094 1 90.38 46 GLU B N 1
ATOM 1698 C CA . GLU 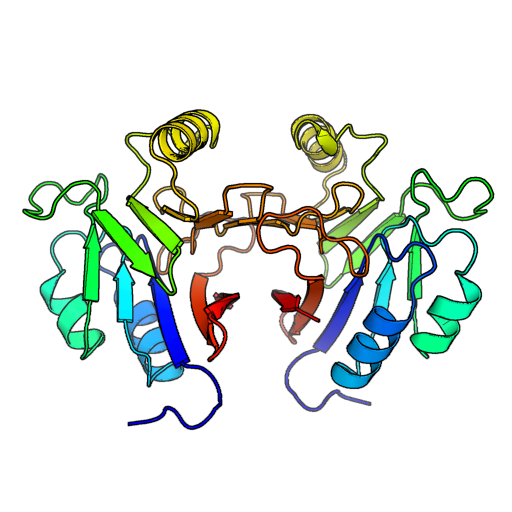B 1 46 ? 9.109 24.266 10.805 1 90.38 46 GLU B CA 1
ATOM 1699 C C . GLU B 1 46 ? 7.941 24.234 9.828 1 90.38 46 GLU B C 1
ATOM 1701 O O . GLU B 1 46 ? 8.133 24 8.633 1 90.38 46 GLU B O 1
ATOM 1706 N N . GLU B 1 47 ? 6.777 24.469 10.359 1 92.69 47 GLU B N 1
ATOM 1707 C CA . GLU B 1 47 ? 5.57 24.484 9.539 1 92.69 47 GLU B CA 1
ATOM 1708 C C . GLU B 1 47 ? 5.676 25.531 8.43 1 92.69 47 GLU B C 1
ATOM 1710 O O . GLU B 1 47 ? 5.223 25.297 7.305 1 92.69 47 GLU B O 1
ATOM 1715 N N . ASP B 1 48 ? 6.297 26.656 8.789 1 93.25 48 ASP B N 1
ATOM 1716 C CA . ASP B 1 48 ? 6.434 27.734 7.816 1 93.25 48 ASP B CA 1
ATOM 1717 C C . ASP B 1 48 ? 7.316 27.312 6.645 1 93.25 48 ASP B C 1
ATOM 1719 O O . ASP B 1 48 ? 7.043 27.656 5.492 1 93.25 48 ASP B O 1
ATOM 1723 N N . ILE B 1 49 ? 8.375 26.594 6.949 1 94.19 49 ILE B N 1
ATOM 1724 C CA . ILE B 1 49 ? 9.289 26.125 5.918 1 94.19 49 ILE B CA 1
ATOM 1725 C C . ILE B 1 49 ? 8.562 25.141 5 1 94.19 49 ILE B C 1
ATOM 1727 O O . ILE B 1 49 ? 8.703 25.203 3.777 1 94.19 49 ILE B O 1
ATOM 1731 N N . ILE B 1 50 ? 7.746 24.281 5.559 1 95.06 50 ILE B N 1
ATOM 1732 C CA . ILE B 1 50 ? 7 23.297 4.785 1 95.06 50 ILE B CA 1
ATOM 1733 C C . ILE B 1 50 ? 6.02 24 3.855 1 95.06 50 ILE B C 1
ATOM 1735 O O . ILE B 1 50 ? 5.891 23.641 2.684 1 95.06 50 ILE B O 1
ATOM 1739 N N . GLN B 1 51 ? 5.344 24.969 4.406 1 95.31 51 GLN B N 1
ATOM 1740 C CA . GLN B 1 51 ? 4.398 25.75 3.609 1 95.31 51 GLN B CA 1
ATOM 1741 C C . GLN B 1 51 ? 5.098 26.422 2.434 1 95.31 51 GLN B C 1
ATOM 1743 O O . GLN B 1 51 ? 4.578 26.422 1.315 1 95.31 51 GLN B O 1
ATOM 1748 N N . GLU B 1 52 ? 6.184 26.969 2.686 1 95.62 52 GLU B N 1
ATOM 1749 C CA . GLU B 1 52 ? 6.941 27.641 1.639 1 95.62 52 GLU B CA 1
ATOM 1750 C C . GLU B 1 52 ? 7.402 26.656 0.566 1 95.62 52 GLU B C 1
ATOM 1752 O O . GLU B 1 52 ? 7.305 26.938 -0.628 1 95.62 52 GLU B O 1
ATOM 1757 N N . LEU B 1 53 ? 7.926 25.562 1.011 1 95.5 53 LEU B N 1
ATOM 1758 C CA . LEU B 1 53 ? 8.391 24.531 0.078 1 95.5 53 LEU B CA 1
ATOM 1759 C C . LEU B 1 53 ? 7.254 24.062 -0.823 1 95.5 53 LEU B C 1
ATOM 1761 O O . LEU B 1 53 ? 7.449 23.875 -2.025 1 95.5 53 LEU B O 1
ATOM 1765 N N . ALA B 1 54 ? 6.066 23.844 -0.204 1 95.31 54 ALA B N 1
ATOM 1766 C CA . ALA B 1 54 ? 4.918 23.328 -0.94 1 95.31 54 ALA B CA 1
ATOM 1767 C C . ALA B 1 54 ? 4.43 24.328 -1.981 1 95.31 54 ALA B C 1
ATOM 1769 O O . ALA B 1 54 ? 3.994 23.938 -3.068 1 95.31 54 ALA B O 1
ATOM 1770 N N . GLY B 1 55 ? 4.465 25.562 -1.668 1 93.75 55 GLY B N 1
ATOM 1771 C CA . GLY B 1 55 ? 4.066 26.625 -2.574 1 93.75 55 GLY B CA 1
ATOM 1772 C C . GLY B 1 55 ? 2.572 26.672 -2.826 1 93.75 55 GLY B C 1
ATOM 1773 O O . GLY B 1 55 ? 2.115 27.312 -3.775 1 93.75 55 GLY B O 1
ATOM 1774 N N . GLY B 1 56 ? 1.766 25.938 -2.109 1 94.12 56 GLY B N 1
ATOM 1775 C CA . GLY B 1 56 ? 0.32 25.875 -2.256 1 94.12 56 GLY B CA 1
ATOM 1776 C C . GLY B 1 56 ? -0.391 25.453 -0.985 1 94.12 56 GLY B C 1
ATOM 1777 O O . GLY B 1 56 ? 0.137 25.625 0.115 1 94.12 56 GLY B O 1
ATOM 1778 N N . GLU B 1 57 ? -1.638 25.031 -1.139 1 96.75 57 GLU B N 1
ATOM 1779 C CA . GLU B 1 57 ? -2.445 24.656 0.016 1 96.75 57 GLU B CA 1
ATOM 1780 C C . GLU B 1 57 ? -1.781 23.531 0.805 1 96.75 57 GLU B C 1
ATOM 1782 O O . GLU B 1 57 ? -1.288 22.562 0.221 1 96.75 57 GLU B O 1
ATOM 1787 N N . THR B 1 58 ? -1.723 23.734 2.102 1 97.94 58 THR B N 1
ATOM 1788 C CA . THR B 1 58 ? -1.112 22.75 2.994 1 97.94 58 THR B CA 1
ATOM 1789 C C . THR B 1 58 ? -1.989 22.516 4.219 1 97.94 58 THR B C 1
ATOM 1791 O O . THR B 1 58 ? -2.564 23.453 4.77 1 97.94 58 THR B O 1
ATOM 1794 N N . ILE B 1 59 ? -2.172 21.281 4.574 1 98.5 59 ILE B N 1
ATOM 1795 C CA . ILE B 1 59 ? -2.801 20.891 5.832 1 98.5 59 ILE B CA 1
ATOM 1796 C C . ILE B 1 59 ? -1.812 20.094 6.684 1 98.5 59 ILE B C 1
ATOM 1798 O O . ILE B 1 59 ? -1.162 19.172 6.188 1 98.5 59 ILE B O 1
ATOM 1802 N N . MET B 1 60 ? -1.702 20.484 7.91 1 98.25 60 MET B N 1
ATOM 1803 C CA . MET B 1 60 ? -0.744 19.844 8.797 1 98.25 60 MET B CA 1
ATOM 1804 C C . MET B 1 60 ? -1.386 19.5 10.141 1 98.25 60 MET B C 1
ATOM 1806 O O . MET B 1 60 ? -2.258 20.234 10.617 1 98.25 60 MET B O 1
ATOM 1810 N N . VAL B 1 61 ? -1.003 18.406 10.734 1 98.38 61 VAL B N 1
ATOM 1811 C CA . VAL B 1 61 ? -1.326 18.062 12.117 1 98.38 61 VAL B CA 1
ATOM 1812 C C . VAL B 1 61 ? -0.041 17.828 12.906 1 98.38 61 VAL B C 1
ATOM 1814 O O . VAL B 1 61 ? 0.993 17.484 12.336 1 98.38 61 VAL B O 1
ATOM 1817 N N . PRO B 1 62 ? -0.096 18.078 14.219 1 97.88 62 PRO B N 1
ATOM 1818 C CA . PRO B 1 62 ? 1.121 17.906 15.016 1 97.88 62 PRO B CA 1
ATOM 1819 C C . PRO B 1 62 ? 1.382 16.453 15.383 1 97.88 62 PRO B C 1
ATOM 1821 O O . PRO B 1 62 ? 0.438 15.68 15.602 1 97.88 62 PRO B O 1
ATOM 1824 N N . GLY B 1 63 ? 2.686 16.078 15.391 1 97.94 63 GLY B N 1
ATOM 1825 C CA . GLY B 1 63 ? 3.113 14.797 15.93 1 97.94 63 GLY B CA 1
ATOM 1826 C C . GLY B 1 63 ? 3.533 14.875 17.391 1 97.94 63 GLY B C 1
ATOM 1827 O O . GLY B 1 63 ? 3.33 15.898 18.047 1 97.94 63 GLY B O 1
ATOM 1828 N N . ASN B 1 64 ? 3.98 13.789 17.953 1 97.19 64 ASN B N 1
ATOM 1829 C CA . ASN B 1 64 ? 4.355 13.734 19.359 1 97.19 64 ASN B CA 1
ATOM 1830 C C . ASN B 1 64 ? 5.621 14.547 19.641 1 97.19 64 ASN B C 1
ATOM 1832 O O . ASN B 1 64 ? 5.922 14.867 20.781 1 97.19 64 ASN B O 1
ATOM 1836 N N . ASN B 1 65 ? 6.41 14.961 18.609 1 96.94 65 ASN B N 1
ATOM 1837 C CA . ASN B 1 65 ? 7.594 15.805 18.781 1 96.94 65 ASN B CA 1
ATOM 1838 C C . ASN B 1 65 ? 7.297 17.266 18.469 1 96.94 65 ASN B C 1
ATOM 1840 O O . ASN B 1 65 ? 8.211 18.094 18.422 1 96.94 65 ASN B O 1
ATOM 1844 N N . ASP B 1 66 ? 6.059 17.516 18.172 1 96 66 ASP B N 1
ATOM 1845 C CA . ASP B 1 66 ? 5.629 18.891 17.891 1 96 66 ASP B CA 1
ATOM 1846 C C . ASP B 1 66 ? 5.008 19.547 19.125 1 96 66 ASP B C 1
ATOM 1848 O O . ASP B 1 66 ? 3.846 19.953 19.094 1 96 66 ASP B O 1
ATOM 1852 N N . PHE B 1 67 ? 5.758 19.75 20.109 1 89.88 67 PHE B N 1
ATOM 1853 C CA . PHE B 1 67 ? 5.34 20.094 21.469 1 89.88 67 PHE B CA 1
ATOM 1854 C C . PHE B 1 67 ? 4.625 21.438 21.5 1 89.88 67 PHE B C 1
ATOM 1856 O O . PHE B 1 67 ? 3.676 21.625 22.266 1 89.88 67 PHE B O 1
ATOM 1863 N N . PHE B 1 68 ? 4.941 22.391 20.703 1 87.38 68 PHE B N 1
ATOM 1864 C CA . PHE B 1 68 ? 4.414 23.75 20.844 1 87.38 68 PHE B CA 1
ATOM 1865 C C . PHE B 1 68 ? 3.572 24.125 19.625 1 87.38 68 PHE B C 1
ATOM 1867 O O . PHE B 1 68 ? 3.348 25.297 19.359 1 87.38 68 PHE B O 1
ATOM 1874 N N . SER B 1 69 ? 3.166 23.094 18.969 1 91.56 69 SER B N 1
ATOM 1875 C CA . SER B 1 69 ? 2.361 23.391 17.781 1 91.56 69 SER B CA 1
ATOM 1876 C C . SER B 1 69 ? 0.97 23.875 18.172 1 91.56 69 SER B C 1
ATOM 1878 O O . SER B 1 69 ? 0.311 23.266 19.016 1 91.56 69 SER B O 1
ATOM 1880 N N . PRO B 1 70 ? 0.502 25 17.609 1 91.69 70 PRO B N 1
ATOM 1881 C CA . PRO B 1 70 ? -0.85 25.484 17.891 1 91.69 70 PRO B CA 1
ATOM 1882 C C . PRO B 1 70 ? -1.922 24.75 17.094 1 91.69 70 PRO B C 1
ATOM 1884 O O . PRO B 1 70 ? -3.113 25.031 17.25 1 91.69 70 PRO B O 1
ATOM 1887 N N . LEU B 1 71 ? -1.523 23.859 16.25 1 93.62 71 LEU B N 1
ATOM 1888 C CA . LEU B 1 71 ? -2.447 23.156 15.367 1 93.62 71 LEU B CA 1
ATOM 1889 C C . LEU B 1 71 ? -3.256 22.125 16.141 1 93.62 71 LEU B C 1
ATOM 1891 O O . LEU B 1 71 ? -2.811 21.641 17.188 1 93.62 71 LEU B O 1
ATOM 1895 N N . PRO B 1 72 ? -4.473 21.859 15.703 1 96.12 72 PRO B N 1
ATOM 1896 C CA . PRO B 1 72 ? -5.23 20.781 16.344 1 96.12 72 PRO B CA 1
ATOM 1897 C C . PRO B 1 72 ? -4.555 19.422 16.203 1 96.12 72 PRO B C 1
ATOM 1899 O O . PRO B 1 72 ? -3.945 19.141 15.164 1 96.12 72 PRO B O 1
ATOM 1902 N N . ARG B 1 73 ? -4.75 18.562 17.219 1 96 73 ARG B N 1
ATOM 1903 C CA . ARG B 1 73 ? -4.125 17.25 17.281 1 96 73 ARG B CA 1
ATOM 1904 C C . ARG B 1 73 ? -4.531 16.391 16.094 1 96 73 ARG B C 1
ATOM 1906 O O . ARG B 1 73 ? -3.77 15.531 15.648 1 96 73 ARG B O 1
ATOM 1913 N N . GLU B 1 74 ? -5.715 16.547 15.641 1 98.19 74 GLU B N 1
ATOM 1914 C CA . GLU B 1 74 ? -6.238 15.844 14.469 1 98.19 74 GLU B CA 1
ATOM 1915 C C . GLU B 1 74 ? -7.195 16.734 13.68 1 98.19 74 GLU B C 1
ATOM 1917 O O . GLU B 1 74 ? -7.656 17.75 14.18 1 98.19 74 GLU B O 1
ATOM 1922 N N . ARG B 1 75 ? -7.41 16.406 12.422 1 98.5 75 ARG B N 1
ATOM 1923 C CA . ARG B 1 75 ? -8.32 17.141 11.547 1 98.5 75 ARG B CA 1
ATOM 1924 C C . ARG B 1 75 ? -9.18 16.188 10.727 1 98.5 75 ARG B C 1
ATOM 1926 O O . ARG B 1 75 ? -8.703 15.141 10.281 1 98.5 75 ARG B O 1
ATOM 1933 N N . GLU B 1 76 ? -10.469 16.5 10.602 1 98.75 76 GLU B N 1
ATOM 1934 C CA . GLU B 1 76 ? -11.359 15.828 9.664 1 98.75 76 GLU B CA 1
ATOM 1935 C C . GLU B 1 76 ? -11.609 16.672 8.422 1 98.75 76 GLU B C 1
ATOM 1937 O O . GLU B 1 76 ? -11.953 17.859 8.539 1 98.75 76 GLU B O 1
ATOM 1942 N N . ILE B 1 77 ? -11.352 16.141 7.285 1 98.44 77 ILE B N 1
ATOM 1943 C CA . ILE B 1 77 ? -11.609 16.859 6.043 1 98.44 77 ILE B CA 1
ATOM 1944 C C . ILE B 1 77 ? -12.43 15.984 5.098 1 98.44 77 ILE B C 1
ATOM 1946 O O . ILE B 1 77 ? -12.719 14.828 5.406 1 98.44 77 ILE B O 1
ATOM 1950 N N . GLU B 1 78 ? -12.852 16.562 4.004 1 97.94 78 GLU B N 1
ATOM 1951 C CA . GLU B 1 78 ? -13.578 15.828 2.973 1 97.94 78 GLU B CA 1
ATOM 1952 C C . GLU B 1 78 ? -12.828 15.852 1.646 1 97.94 78 GLU B C 1
ATOM 1954 O O . GLU B 1 78 ? -12.398 16.906 1.19 1 97.94 78 GLU B O 1
ATOM 1959 N N . LEU B 1 79 ? -12.547 14.719 1.081 1 96.44 79 LEU B N 1
ATOM 1960 C 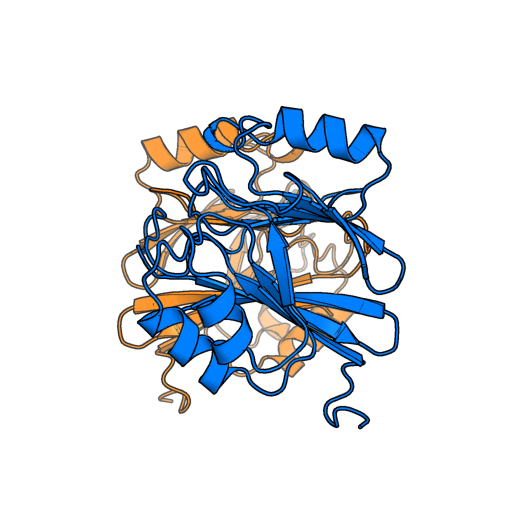CA . LEU B 1 79 ? -11.953 14.57 -0.244 1 96.44 79 LEU B CA 1
ATOM 1961 C C . LEU B 1 79 ? -12.844 13.734 -1.152 1 96.44 79 LEU B C 1
ATOM 1963 O O . LEU B 1 79 ? -13.062 12.547 -0.894 1 96.44 79 LEU B O 1
ATOM 1967 N N . ALA B 1 80 ? -13.383 14.336 -2.254 1 94.94 80 ALA B N 1
ATOM 1968 C CA . ALA B 1 80 ? -14.219 13.641 -3.232 1 94.94 80 ALA B CA 1
ATOM 1969 C C . ALA B 1 80 ? -15.367 12.914 -2.553 1 94.94 80 ALA B C 1
ATOM 1971 O O . ALA B 1 80 ? -15.625 11.742 -2.838 1 94.94 80 ALA B O 1
ATOM 1972 N N . GLY B 1 81 ? -15.898 13.492 -1.557 1 95.31 81 GLY B N 1
ATOM 1973 C CA . GLY B 1 81 ? -17.078 12.961 -0.885 1 95.31 81 GLY B CA 1
ATOM 1974 C C . GLY B 1 81 ? -16.734 11.977 0.223 1 95.31 81 GLY B C 1
ATOM 1975 O O . GLY B 1 81 ? -17.625 11.461 0.893 1 95.31 81 GLY B O 1
ATOM 1976 N N . LYS B 1 82 ? -15.5 11.719 0.465 1 96.81 82 LYS B N 1
ATOM 1977 C CA . LYS B 1 82 ? -15.062 10.805 1.516 1 96.81 82 LYS B CA 1
ATOM 1978 C C . LYS B 1 82 ? -14.625 11.57 2.764 1 96.81 82 LYS B C 1
ATOM 1980 O O . LYS B 1 82 ? -13.977 12.617 2.664 1 96.81 82 LYS B O 1
ATOM 1985 N N . LYS B 1 83 ? -15.062 11.047 3.873 1 98.5 83 LYS B N 1
ATOM 1986 C CA . LYS B 1 83 ? -14.617 11.609 5.145 1 98.5 83 LYS B CA 1
ATOM 1987 C C . LYS B 1 83 ? -13.227 11.102 5.516 1 98.5 83 LYS B C 1
ATOM 1989 O O . LYS B 1 83 ? -13.008 9.891 5.633 1 98.5 83 LYS B O 1
ATOM 1994 N N . VAL B 1 84 ? -12.289 12.055 5.738 1 98.75 84 VAL B N 1
ATOM 1995 C CA . VAL B 1 84 ? -10.891 11.695 5.953 1 98.75 84 VAL B CA 1
ATOM 1996 C C . VAL B 1 84 ? -10.43 12.227 7.312 1 98.75 84 VAL B C 1
ATOM 1998 O O . VAL B 1 84 ? -10.586 13.406 7.613 1 98.75 84 VAL B O 1
ATOM 2001 N N . LEU B 1 85 ? -9.898 11.344 8.125 1 98.94 85 LEU B N 1
ATOM 2002 C CA . LEU B 1 85 ? -9.281 11.75 9.383 1 98.94 85 LEU B CA 1
ATOM 2003 C C . LEU B 1 85 ? -7.766 11.875 9.219 1 98.94 85 LEU B C 1
ATOM 2005 O O . LEU B 1 85 ? -7.109 10.945 8.734 1 98.94 85 LEU B O 1
ATOM 2009 N N . LEU B 1 86 ? -7.211 12.984 9.523 1 98.94 86 LEU B N 1
ATOM 2010 C CA . LEU B 1 86 ? -5.773 13.234 9.594 1 98.94 86 LEU B CA 1
ATOM 2011 C C . LEU B 1 86 ? -5.293 13.25 11.039 1 98.94 86 LEU B C 1
ATOM 2013 O O . LEU B 1 86 ? -5.816 14 11.867 1 98.94 86 LEU B O 1
ATOM 2017 N N . THR B 1 87 ? -4.355 12.406 11.344 1 98.88 87 THR B N 1
ATOM 2018 C CA . THR B 1 87 ? -3.766 12.344 12.68 1 98.88 87 THR B CA 1
ATOM 2019 C C . THR B 1 87 ? -2.328 11.828 12.609 1 98.88 87 THR B C 1
ATOM 2021 O O . THR B 1 87 ? -1.93 11.211 11.617 1 98.88 87 THR B O 1
ATOM 2024 N N . HIS B 1 88 ? -1.576 12.18 13.602 1 98.81 88 HIS B N 1
ATOM 2025 C CA . HIS B 1 88 ? -0.247 11.578 13.664 1 98.81 88 HIS B CA 1
ATOM 2026 C C . HIS B 1 88 ? -0.319 10.117 14.086 1 98.81 88 HIS B C 1
ATOM 2028 O O . HIS B 1 88 ? 0.488 9.297 13.641 1 98.81 88 HIS B O 1
ATOM 2034 N N . GLY B 1 89 ? -1.237 9.797 15.008 1 98.44 89 GLY B N 1
ATOM 2035 C CA . GLY B 1 89 ? -1.53 8.414 15.32 1 98.44 89 GLY B CA 1
ATOM 2036 C C . GLY B 1 89 ? -0.979 7.977 16.672 1 98.44 89 GLY B C 1
ATOM 2037 O O . GLY B 1 89 ? -1.363 6.93 17.188 1 98.44 89 GLY B O 1
ATOM 2038 N N . HIS B 1 90 ? -0.115 8.805 17.344 1 97.56 90 HIS B N 1
ATOM 2039 C CA . HIS B 1 90 ? 0.521 8.391 18.578 1 97.56 90 HIS B CA 1
ATOM 2040 C C . HIS B 1 90 ? -0.5 8.273 19.719 1 97.56 90 HIS B C 1
ATOM 2042 O O . HIS B 1 90 ? -0.327 7.465 20.625 1 97.56 90 HIS B O 1
ATOM 2048 N N . TYR B 1 91 ? -1.582 9.008 19.734 1 97.12 91 TYR B N 1
ATOM 2049 C CA . TYR B 1 91 ? -2.623 8.914 20.75 1 97.12 91 TYR B CA 1
ATOM 2050 C C . TYR B 1 91 ? -3.484 7.672 20.531 1 97.12 91 TYR B C 1
ATOM 2052 O O . TYR B 1 91 ? -4.289 7.312 21.391 1 97.12 91 TYR B O 1
ATOM 2060 N N . TYR B 1 92 ? -3.346 7 19.406 1 98.31 92 TYR B N 1
ATOM 2061 C CA . TYR B 1 92 ? -4.164 5.84 19.062 1 98.31 92 TYR B CA 1
ATOM 2062 C C . TYR B 1 92 ? -3.338 4.562 19.109 1 98.31 92 TYR B C 1
ATOM 2064 O O . TYR B 1 92 ? -3.762 3.523 18.594 1 98.31 92 TYR B O 1
ATOM 2072 N N . TYR B 1 93 ? -2.146 4.633 19.609 1 97.62 93 TYR B N 1
ATOM 2073 C CA . TYR B 1 93 ? -1.281 3.486 19.859 1 97.62 93 TYR B CA 1
ATOM 2074 C C . TYR B 1 93 ? -0.954 2.754 18.562 1 97.62 93 TYR B C 1
ATOM 2076 O O . TYR B 1 93 ? -0.939 1.521 18.531 1 97.62 93 TYR B O 1
ATOM 2084 N N . VAL B 1 94 ? -0.727 3.455 17.453 1 97.62 94 VAL B N 1
ATOM 2085 C CA . VAL B 1 94 ? -0.524 2.865 16.141 1 97.62 94 VAL B CA 1
ATOM 2086 C C . VAL B 1 94 ? 0.814 2.131 16.094 1 97.62 94 VAL B C 1
ATOM 2088 O O . VAL B 1 94 ? 1.072 1.346 15.18 1 97.62 94 VAL B O 1
ATOM 2091 N N . SER B 1 95 ? 1.694 2.445 17.078 1 96.12 95 SER B N 1
ATOM 2092 C CA . SER B 1 95 ? 2.943 1.697 17.156 1 96.12 95 SER B CA 1
ATOM 2093 C C . SER B 1 95 ? 2.691 0.245 17.547 1 96.12 95 SER B C 1
ATOM 2095 O O . SER B 1 95 ? 3.533 -0.623 17.312 1 96.12 95 SER B O 1
ATOM 2097 N N . LEU B 1 96 ? 1.617 -0.064 18.203 1 94.19 96 LEU B N 1
ATOM 2098 C CA . LEU B 1 96 ? 1.25 -1.418 18.609 1 94.19 96 LEU B CA 1
ATOM 2099 C C . LEU B 1 96 ? 0.411 -2.096 17.531 1 94.19 96 LEU B C 1
ATOM 2101 O O . LEU B 1 96 ? 0.822 -3.111 16.969 1 94.19 96 LEU B O 1
ATOM 2105 N N . ASP B 1 97 ? -0.711 -1.626 17.219 1 94 97 ASP B N 1
ATOM 2106 C CA . ASP B 1 97 ? -1.597 -2.102 16.156 1 94 97 ASP B CA 1
ATOM 2107 C C . ASP B 1 97 ? -2.602 -1.025 15.758 1 94 97 ASP B C 1
ATOM 2109 O O . ASP B 1 97 ? -2.568 0.09 16.281 1 94 97 ASP B O 1
ATOM 2113 N N . LEU B 1 98 ? -3.514 -1.381 14.828 1 96.69 98 LEU B N 1
ATOM 2114 C CA . LEU B 1 98 ? -4.426 -0.376 14.297 1 96.69 98 LEU B CA 1
ATOM 2115 C C . LEU B 1 98 ? -5.816 -0.523 14.906 1 96.69 98 LEU B C 1
ATOM 2117 O O . LEU B 1 98 ? -6.773 0.092 14.438 1 96.69 98 LEU B O 1
ATOM 2121 N N . GLN B 1 99 ? -5.934 -1.271 15.922 1 96.62 99 GLN B N 1
ATOM 2122 C CA . GLN B 1 99 ? -7.25 -1.626 16.438 1 96.62 99 GLN B CA 1
ATOM 2123 C C . GLN B 1 99 ? -7.965 -0.405 17.016 1 96.62 99 GLN B C 1
ATOM 2125 O O . GLN B 1 99 ? -9.125 -0.145 16.688 1 96.62 99 GLN B O 1
ATOM 2130 N N . THR B 1 100 ? -7.289 0.349 17.906 1 98.19 100 THR B N 1
ATOM 2131 C CA . THR B 1 100 ? -7.891 1.524 18.531 1 98.19 100 THR B CA 1
ATOM 2132 C C . THR B 1 100 ? -8.266 2.559 17.484 1 98.19 100 THR B C 1
ATOM 2134 O O . THR B 1 100 ? -9.367 3.123 17.516 1 98.19 100 THR B O 1
ATOM 2137 N N . LEU B 1 101 ? -7.379 2.818 16.578 1 98.38 101 LEU B N 1
ATOM 2138 C CA . LEU B 1 101 ? -7.641 3.768 15.5 1 98.38 101 LEU B CA 1
ATOM 2139 C C . LEU B 1 101 ? -8.82 3.312 14.648 1 98.38 101 LEU B C 1
ATOM 2141 O O . LEU B 1 101 ? -9.664 4.125 14.258 1 98.38 101 LEU B O 1
ATOM 2145 N N . ARG B 1 102 ? -8.898 2.057 14.32 1 97.69 102 ARG B N 1
ATOM 2146 C CA . ARG B 1 102 ? -10.016 1.476 13.578 1 97.69 102 ARG B CA 1
ATOM 2147 C C . ARG B 1 102 ? -11.336 1.761 14.273 1 97.69 102 ARG B C 1
ATOM 2149 O O . ARG B 1 102 ? -12.281 2.246 13.641 1 97.69 102 ARG B O 1
ATOM 2156 N N . GLU B 1 103 ? -11.359 1.399 15.539 1 97.94 103 GLU B N 1
ATOM 2157 C CA . GLU B 1 103 ? -12.586 1.577 16.312 1 97.94 103 GLU B CA 1
ATOM 2158 C C . GLU B 1 103 ? -13.031 3.037 16.312 1 97.94 103 GLU B C 1
ATOM 2160 O O . GLU B 1 103 ? -14.219 3.326 16.172 1 97.94 103 GLU B O 1
ATOM 2165 N N . GLU B 1 104 ? -12.094 3.939 16.516 1 98.25 104 GLU B N 1
ATOM 2166 C CA . GLU B 1 104 ? -12.398 5.367 16.5 1 98.25 104 GLU B CA 1
ATOM 2167 C C . GLU B 1 104 ? -12.969 5.801 15.156 1 98.25 104 GLU B C 1
ATOM 2169 O O . GLU B 1 104 ? -13.969 6.516 15.102 1 98.25 104 GLU B O 1
ATOM 2174 N N . CYS B 1 105 ? -12.359 5.371 14.078 1 98.38 105 CYS B N 1
ATOM 2175 C CA . CYS B 1 105 ? -12.781 5.738 12.734 1 98.38 105 CYS B CA 1
ATOM 2176 C C . CYS B 1 105 ? -14.18 5.207 12.43 1 98.38 105 CYS B C 1
ATOM 2178 O O . CYS B 1 105 ? -15.008 5.918 11.859 1 98.38 105 CYS B O 1
ATOM 2180 N N . ILE B 1 106 ? -14.383 3.971 12.797 1 97.31 106 ILE B N 1
ATOM 2181 C CA . ILE B 1 106 ? -15.688 3.361 12.57 1 97.31 106 ILE B CA 1
ATOM 2182 C C . ILE B 1 106 ? -16.766 4.137 13.328 1 97.31 106 ILE B C 1
ATOM 2184 O O . ILE B 1 106 ? -17.812 4.461 12.773 1 97.31 106 ILE B O 1
ATOM 2188 N N . ALA B 1 107 ? -16.516 4.434 14.578 1 98.12 107 ALA B N 1
ATOM 2189 C CA . ALA B 1 107 ? -17.453 5.164 15.414 1 98.12 107 ALA B CA 1
ATOM 2190 C C . ALA B 1 107 ? -17.797 6.523 14.812 1 98.12 107 ALA B C 1
ATOM 2192 O O . ALA B 1 107 ? -18.922 7.004 14.945 1 98.12 107 ALA B O 1
ATOM 2193 N N . ARG B 1 108 ? -16.875 7.168 14.117 1 98.12 108 ARG B N 1
ATOM 2194 C CA . ARG B 1 108 ? -17.031 8.523 13.594 1 98.12 108 ARG B CA 1
ATOM 2195 C C . ARG B 1 108 ? -17.516 8.492 12.148 1 98.12 108 ARG B C 1
ATOM 2197 O O . ARG B 1 108 ? -17.781 9.539 11.555 1 98.12 108 ARG B O 1
ATOM 2204 N N . GLY B 1 109 ? -17.578 7.285 11.523 1 97.94 109 GLY B N 1
ATOM 2205 C CA . GLY B 1 109 ? -17.969 7.16 10.125 1 97.94 109 GLY B CA 1
ATOM 2206 C C . GLY B 1 109 ? -16.891 7.629 9.164 1 97.94 109 GLY B C 1
ATOM 2207 O O . GLY B 1 109 ? -17.203 8.211 8.117 1 97.94 109 GLY B O 1
ATOM 2208 N N . ILE B 1 110 ? -15.656 7.496 9.516 1 98.44 110 ILE B N 1
ATOM 2209 C CA . ILE B 1 110 ? -14.523 7.875 8.688 1 98.44 110 ILE B CA 1
ATOM 2210 C C . ILE B 1 110 ? -14.336 6.855 7.566 1 98.44 110 ILE B C 1
ATOM 2212 O O . ILE B 1 110 ? -14.438 5.648 7.797 1 98.44 110 ILE B O 1
ATOM 2216 N N . ASP B 1 111 ? -14.047 7.34 6.332 1 97.88 111 ASP B N 1
ATOM 2217 C CA . ASP B 1 111 ? -13.812 6.469 5.184 1 97.88 111 ASP B CA 1
ATOM 2218 C C . ASP B 1 111 ? -12.32 6.184 5.016 1 97.88 111 ASP B C 1
ATOM 2220 O O . ASP B 1 111 ? -11.938 5.094 4.586 1 97.88 111 ASP B O 1
ATOM 2224 N N . ILE B 1 112 ? -11.523 7.164 5.27 1 98.62 112 ILE B N 1
ATOM 2225 C CA . ILE B 1 112 ? -10.07 7.074 5.109 1 98.62 112 ILE B CA 1
ATOM 2226 C C . ILE B 1 112 ? -9.383 7.707 6.312 1 98.62 112 ILE B C 1
ATOM 2228 O O . ILE B 1 112 ? -9.766 8.789 6.766 1 98.62 112 ILE B O 1
ATOM 2232 N N . VAL B 1 113 ? -8.438 7.043 6.855 1 98.88 113 VAL B N 1
ATOM 2233 C CA . VAL B 1 113 ? -7.605 7.66 7.879 1 98.88 113 VAL B CA 1
ATOM 2234 C C . VAL B 1 113 ? -6.152 7.691 7.414 1 98.88 113 VAL B C 1
ATOM 2236 O O . VAL B 1 113 ? -5.645 6.707 6.871 1 98.88 113 VAL B O 1
ATOM 2239 N N . MET B 1 114 ? -5.512 8.82 7.504 1 98.94 114 MET B N 1
ATOM 2240 C CA . MET B 1 114 ? -4.098 9.031 7.215 1 98.94 114 MET B CA 1
ATOM 2241 C C . MET B 1 114 ? -3.32 9.328 8.492 1 98.94 114 MET B C 1
ATOM 2243 O O . MET B 1 114 ? -3.719 10.188 9.281 1 98.94 114 MET B O 1
ATOM 2247 N N . PHE B 1 115 ? -2.268 8.562 8.703 1 98.88 115 PHE B N 1
ATOM 2248 C CA . PHE B 1 115 ? -1.509 8.727 9.938 1 98.88 115 PHE B CA 1
ATOM 2249 C C . PHE B 1 115 ? -0.024 8.484 9.695 1 98.88 115 PHE B C 1
ATOM 2251 O O . PHE B 1 115 ? 0.371 8.039 8.609 1 98.88 115 PHE B O 1
ATOM 2258 N N . GLY B 1 116 ? 0.802 8.93 10.602 1 98.5 116 GLY B N 1
ATOM 2259 C CA . GLY B 1 116 ? 2.242 8.734 10.547 1 98.5 116 GLY B CA 1
ATOM 2260 C C . GLY B 1 116 ? 2.797 8.047 11.781 1 98.5 116 GLY B C 1
ATOM 2261 O O . GLY B 1 116 ? 2.322 6.973 12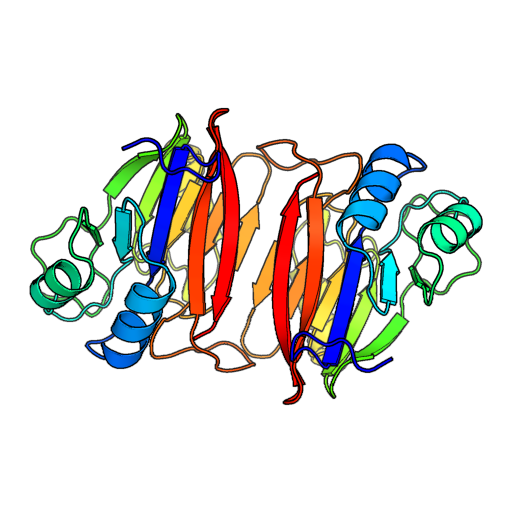.164 1 98.5 116 GLY B O 1
ATOM 2262 N N . HIS B 1 117 ? 3.803 8.508 12.352 1 98.44 117 HIS B N 1
ATOM 2263 C CA . HIS B 1 117 ? 4.348 8.172 13.656 1 98.44 117 HIS B CA 1
ATOM 2264 C C . HIS B 1 117 ? 5.203 6.91 13.594 1 98.44 117 HIS B C 1
ATOM 2266 O O . HIS B 1 117 ? 6.324 6.883 14.109 1 98.44 117 HIS B O 1
ATOM 2272 N N . THR B 1 118 ? 4.785 5.848 12.922 1 97.88 118 THR B N 1
ATOM 2273 C CA . THR B 1 118 ? 5.492 4.57 12.914 1 97.88 118 THR B CA 1
ATOM 2274 C C . THR B 1 118 ? 6.684 4.617 11.961 1 97.88 118 THR B C 1
ATOM 2276 O O . THR B 1 118 ? 7.574 3.768 12.031 1 97.88 118 THR B O 1
ATOM 2279 N N . HIS B 1 119 ? 6.691 5.562 11.023 1 98.38 119 HIS B N 1
ATOM 2280 C CA . HIS B 1 119 ? 7.715 5.73 10.008 1 98.38 119 HIS B CA 1
ATOM 2281 C C . HIS B 1 119 ? 7.715 4.562 9.023 1 98.38 119 HIS B C 1
ATOM 2283 O O . HIS B 1 119 ? 8.734 4.285 8.383 1 98.38 119 HIS B O 1
ATOM 2289 N N . ARG B 1 120 ? 6.691 3.791 8.961 1 97.62 120 ARG B N 1
ATOM 2290 C CA . ARG B 1 120 ? 6.551 2.627 8.086 1 97.62 120 ARG B CA 1
ATOM 2291 C C . ARG B 1 120 ? 5.375 2.793 7.133 1 97.62 120 ARG B C 1
ATOM 2293 O O . ARG B 1 120 ? 4.246 3.023 7.566 1 97.62 120 ARG B O 1
ATOM 2300 N N . PRO B 1 121 ? 5.609 2.654 5.77 1 98.38 121 PRO B N 1
ATOM 2301 C CA . PRO B 1 121 ? 4.527 2.871 4.809 1 98.38 121 PRO B CA 1
ATOM 2302 C C . PRO B 1 121 ? 3.436 1.807 4.895 1 98.38 121 PRO B C 1
ATOM 2304 O O . PRO B 1 121 ? 3.73 0.633 5.133 1 98.38 121 PRO B O 1
ATOM 2307 N N . LEU B 1 122 ? 2.256 2.236 4.719 1 98.38 122 LEU B N 1
ATOM 2308 C CA . LEU B 1 122 ? 1.088 1.361 4.742 1 98.38 122 LEU B CA 1
ATOM 2309 C C . LEU B 1 122 ? 0.009 1.872 3.793 1 98.38 122 LEU B C 1
ATOM 2311 O O . LEU B 1 122 ? -0.309 3.064 3.791 1 98.38 122 LEU B O 1
ATOM 2315 N N . ILE B 1 123 ? -0.489 1.086 2.881 1 97.81 123 ILE B N 1
ATOM 2316 C CA . ILE B 1 123 ? -1.747 1.219 2.152 1 97.81 123 ILE B CA 1
ATOM 2317 C C . ILE B 1 123 ? -2.613 -0.016 2.391 1 97.81 123 ILE B C 1
ATOM 2319 O O . ILE B 1 123 ? -2.307 -1.103 1.894 1 97.81 123 ILE B O 1
ATOM 2323 N N . GLN B 1 124 ? -3.609 0.136 3.189 1 97.25 124 GLN B N 1
ATOM 2324 C CA . GLN B 1 124 ? -4.504 -0.961 3.545 1 97.25 124 GLN B CA 1
ATOM 2325 C C . GLN B 1 124 ? -5.961 -0.594 3.273 1 97.25 124 GLN B C 1
ATOM 2327 O O . GLN B 1 124 ? -6.551 0.199 4.008 1 97.25 124 GLN B O 1
ATOM 2332 N N . ILE B 1 125 ? -6.5 -1.152 2.246 1 95.19 125 ILE B N 1
ATOM 2333 C CA . ILE B 1 125 ? -7.879 -0.863 1.864 1 95.19 125 ILE B CA 1
ATOM 2334 C C . ILE B 1 125 ? -8.797 -1.977 2.363 1 95.19 125 ILE B C 1
ATOM 2336 O O . ILE B 1 125 ? -8.711 -3.115 1.893 1 95.19 125 ILE B O 1
ATOM 2340 N N . GLU B 1 126 ? -9.617 -1.639 3.32 1 93.06 126 GLU B N 1
ATOM 2341 C CA . GLU B 1 126 ? -10.547 -2.582 3.93 1 93.06 126 GLU B CA 1
ATOM 2342 C C . GLU B 1 126 ? -11.977 -2.336 3.453 1 93.06 126 GLU B C 1
ATOM 2344 O O . GLU B 1 126 ? -12.188 -1.626 2.469 1 93.06 126 GLU B O 1
ATOM 2349 N N . ASP B 1 127 ? -12.938 -2.967 4.078 1 88.06 127 ASP B N 1
ATOM 2350 C CA . ASP B 1 127 ? -14.336 -2.885 3.664 1 88.06 127 ASP B CA 1
ATOM 2351 C C . ASP B 1 127 ? -14.867 -1.464 3.822 1 88.06 127 ASP B C 1
ATOM 2353 O O . ASP B 1 127 ? -15.43 -0.897 2.881 1 88.06 127 ASP B O 1
ATOM 2357 N N . GLU B 1 128 ? -14.719 -0.929 4.977 1 90.31 128 GLU B N 1
ATOM 2358 C CA . GLU B 1 128 ? -15.352 0.371 5.176 1 90.31 128 GLU B CA 1
ATOM 2359 C C . GLU B 1 128 ? -14.328 1.431 5.57 1 90.31 128 GLU B C 1
ATOM 2361 O O . GLU B 1 128 ? -14.695 2.549 5.938 1 90.31 128 GLU B O 1
ATOM 2366 N N . LEU B 1 129 ? -13.109 1.029 5.516 1 96.12 129 LEU B N 1
ATOM 2367 C CA . LEU B 1 129 ? -12.086 1.936 6.016 1 96.12 129 LEU B CA 1
ATOM 2368 C C . LEU B 1 129 ? -10.758 1.699 5.297 1 96.12 129 LEU B C 1
ATOM 2370 O O . LEU B 1 129 ? -10.359 0.552 5.086 1 96.12 129 LEU B O 1
ATOM 2374 N N . THR B 1 130 ? -10.125 2.738 4.879 1 97.69 130 THR B N 1
ATOM 2375 C CA . THR B 1 130 ? -8.797 2.693 4.277 1 97.69 130 THR B CA 1
ATOM 2376 C C . THR B 1 130 ? -7.762 3.32 5.207 1 97.69 130 THR B C 1
ATOM 2378 O O . THR B 1 130 ? -7.969 4.418 5.73 1 97.69 130 THR B O 1
ATOM 2381 N N . PHE B 1 131 ? -6.68 2.588 5.512 1 98.5 131 PHE B N 1
ATOM 2382 C CA . PHE B 1 131 ? -5.566 3.1 6.305 1 98.5 131 PHE B CA 1
ATOM 2383 C C . PHE B 1 131 ? -4.41 3.514 5.406 1 98.5 131 PHE B C 1
ATOM 2385 O O . PHE B 1 131 ? -3.951 2.73 4.57 1 98.5 131 PHE B O 1
ATOM 2392 N N . ILE B 1 132 ? -3.916 4.734 5.613 1 98.75 132 ILE B N 1
ATOM 2393 C CA . ILE B 1 132 ? -2.805 5.254 4.828 1 98.75 132 ILE B CA 1
ATOM 2394 C C . ILE B 1 132 ? -1.717 5.785 5.758 1 98.75 132 ILE B C 1
ATOM 2396 O O . ILE B 1 132 ? -1.983 6.625 6.621 1 98.75 132 ILE B O 1
ATOM 2400 N N . ASN B 1 133 ? -0.564 5.32 5.672 1 98.88 133 ASN B N 1
ATOM 2401 C CA . ASN B 1 133 ? 0.658 5.848 6.27 1 98.88 133 ASN B CA 1
ATOM 2402 C C . ASN B 1 133 ? 1.763 6.016 5.23 1 98.88 133 ASN B C 1
ATOM 2404 O O . ASN B 1 133 ? 2.232 5.035 4.652 1 98.88 133 ASN B O 1
ATOM 2408 N N . PRO B 1 134 ? 2.139 7.211 5 1 98.81 134 PRO B N 1
ATOM 2409 C CA . PRO B 1 134 ? 3.133 7.422 3.945 1 98.81 134 PRO B CA 1
ATOM 2410 C C . PRO B 1 134 ? 4.535 6.992 4.367 1 98.81 134 PRO B C 1
ATOM 2412 O O . PRO B 1 134 ? 5.469 7.039 3.559 1 98.81 134 PRO B O 1
ATOM 2415 N N . GLY B 1 135 ? 4.746 6.457 5.578 1 98.38 135 GLY B N 1
ATOM 2416 C CA . GLY B 1 135 ? 6.09 6.27 6.109 1 98.38 135 GLY B CA 1
ATOM 2417 C C . GLY B 1 135 ? 6.746 7.57 6.535 1 98.38 135 GLY B C 1
ATOM 2418 O O . GLY B 1 135 ? 6.07 8.5 6.98 1 98.38 135 GLY B O 1
ATOM 2419 N N . SER B 1 136 ? 8.055 7.594 6.531 1 98.56 136 SER B N 1
ATOM 2420 C CA . SER B 1 136 ? 8.789 8.812 6.863 1 98.56 136 SER B CA 1
ATOM 2421 C C . SER B 1 136 ? 9.562 9.336 5.66 1 98.56 136 SER B C 1
ATOM 2423 O O . SER B 1 136 ? 10.227 8.57 4.961 1 98.56 136 SER B O 1
ATOM 2425 N N . ILE B 1 137 ? 9.43 10.578 5.449 1 98.19 137 ILE B N 1
ATOM 2426 C CA . ILE B 1 137 ? 10.125 11.211 4.336 1 98.19 137 ILE B CA 1
ATOM 2427 C C . ILE B 1 137 ? 11.586 11.445 4.711 1 98.19 137 ILE B C 1
ATOM 2429 O O . ILE B 1 137 ? 12.391 11.836 3.863 1 98.19 137 ILE B O 1
ATOM 2433 N N . SER B 1 138 ? 11.977 11.133 5.996 1 97.69 138 SER B N 1
ATOM 2434 C CA . SER B 1 138 ? 13.328 11.453 6.434 1 97.69 138 SER B CA 1
ATOM 2435 C C . SER B 1 138 ? 13.953 10.289 7.191 1 97.69 138 SER B C 1
ATOM 2437 O O . SER B 1 138 ? 15.141 10 7.031 1 97.69 138 SER B O 1
ATOM 2439 N N . TYR B 1 139 ? 13.211 9.625 8.07 1 97.06 139 TYR B N 1
ATOM 2440 C CA . TYR B 1 139 ? 13.727 8.586 8.945 1 97.06 139 TYR B CA 1
ATOM 2441 C C . TYR B 1 139 ? 12.922 7.301 8.805 1 97.06 139 TYR B C 1
ATOM 2443 O O . TYR B 1 139 ? 12.234 6.887 9.734 1 97.06 139 TYR B O 1
ATOM 2451 N N . PRO B 1 140 ? 13.148 6.672 7.668 1 97.19 140 PRO B N 1
ATOM 2452 C CA . PRO B 1 140 ? 12.406 5.426 7.457 1 97.19 140 PRO B CA 1
ATOM 2453 C C . PRO B 1 140 ? 12.781 4.34 8.461 1 97.19 140 PRO B C 1
ATOM 2455 O O . PRO B 1 140 ? 13.945 4.238 8.859 1 97.19 140 PRO B O 1
ATOM 2458 N N . ARG B 1 141 ? 11.812 3.545 8.898 1 96.19 141 ARG B N 1
ATOM 2459 C CA . ARG B 1 141 ? 12.062 2.506 9.891 1 96.19 141 ARG B CA 1
ATOM 2460 C C . ARG B 1 141 ? 11.727 1.126 9.344 1 96.19 141 ARG B C 1
ATOM 2462 O O . ARG B 1 141 ? 11.914 0.115 10.023 1 96.19 141 ARG B O 1
ATOM 2469 N N . GLN B 1 142 ? 11.211 1.071 8.086 1 93.88 142 GLN B N 1
ATOM 2470 C CA . GLN B 1 142 ? 10.93 -0.226 7.477 1 93.88 142 GLN B CA 1
ATOM 2471 C C . GLN B 1 142 ? 12.211 -0.893 6.98 1 93.88 142 GLN B C 1
ATOM 2473 O O . GLN B 1 142 ? 13.281 -0.28 6.988 1 93.88 142 GLN B O 1
ATOM 2478 N N . ALA B 1 143 ? 12.102 -2.131 6.559 1 87.38 143 ALA B N 1
ATOM 2479 C CA . ALA B 1 143 ? 13.227 -3.027 6.293 1 87.38 143 ALA B CA 1
ATOM 2480 C C . ALA B 1 143 ? 14.156 -2.441 5.238 1 87.38 143 ALA B C 1
ATOM 2482 O O . ALA B 1 143 ? 15.383 -2.545 5.355 1 87.38 143 ALA B O 1
ATOM 2483 N N . ASP B 1 144 ? 13.633 -1.814 4.184 1 88.81 144 ASP B N 1
ATOM 2484 C CA . ASP B 1 144 ? 14.484 -1.373 3.08 1 88.81 144 ASP B CA 1
ATOM 2485 C C . ASP B 1 144 ? 15.094 -0.002 3.371 1 88.81 144 ASP B C 1
ATOM 2487 O O . ASP B 1 144 ? 15.945 0.474 2.623 1 88.81 144 ASP B O 1
ATOM 2491 N N . LYS B 1 145 ? 14.578 0.673 4.402 1 93.44 145 LYS B N 1
ATOM 2492 C CA . LYS B 1 145 ? 15.125 1.918 4.938 1 93.44 145 LYS B CA 1
ATOM 2493 C C . LYS B 1 145 ? 15.047 3.041 3.908 1 93.44 145 LYS B C 1
ATOM 2495 O O . LYS B 1 145 ? 15.844 3.979 3.941 1 93.44 145 LYS B O 1
ATOM 2500 N N . ARG B 1 146 ? 14.219 2.893 3.014 1 95.44 146 ARG B N 1
ATOM 2501 C CA . ARG B 1 146 ? 14.047 3.949 2.021 1 95.44 146 ARG B CA 1
ATOM 2502 C C . ARG B 1 146 ? 13.016 4.969 2.486 1 95.44 146 ARG B C 1
ATOM 2504 O O . ARG B 1 146 ? 11.969 4.602 3.027 1 95.44 146 ARG B O 1
ATOM 2511 N N . CYS B 1 147 ? 13.266 6.207 2.264 1 97.88 147 CYS B N 1
ATOM 2512 C CA . CYS B 1 147 ? 12.32 7.27 2.584 1 97.88 147 CYS B CA 1
ATOM 2513 C C . CYS B 1 147 ? 11.141 7.254 1.619 1 97.88 147 CYS B C 1
ATOM 2515 O O . CYS B 1 147 ? 11.32 7.043 0.418 1 97.88 147 CYS B O 1
ATOM 2517 N N . THR B 1 148 ? 9.938 7.465 2.184 1 98.44 148 THR B N 1
ATOM 2518 C CA . THR B 1 148 ? 8.758 7.293 1.347 1 98.44 148 THR B CA 1
ATOM 2519 C C . THR B 1 148 ? 7.762 8.43 1.566 1 98.44 148 THR B C 1
ATOM 2521 O O . THR B 1 148 ? 7.855 9.156 2.559 1 98.44 148 THR B O 1
ATOM 2524 N N . TYR B 1 149 ? 6.891 8.633 0.622 1 98.62 149 TYR B N 1
ATOM 2525 C CA . TYR B 1 149 ? 5.664 9.422 0.659 1 98.62 149 TYR B CA 1
ATOM 2526 C C . TYR B 1 149 ? 4.594 8.805 -0.234 1 98.62 149 TYR B C 1
ATOM 2528 O O . TYR B 1 149 ? 4.824 7.777 -0.874 1 98.62 149 TYR B O 1
ATOM 2536 N N . ILE B 1 150 ? 3.369 9.352 -0.139 1 98.75 150 ILE B N 1
ATOM 2537 C CA . ILE B 1 150 ? 2.305 8.812 -0.976 1 98.75 150 ILE B CA 1
ATOM 2538 C C . ILE B 1 150 ? 1.67 9.938 -1.795 1 98.75 150 ILE B C 1
ATOM 2540 O O . ILE B 1 150 ? 1.414 11.023 -1.274 1 98.75 150 ILE B O 1
ATOM 2544 N N . MET B 1 151 ? 1.519 9.703 -3.082 1 98.38 151 MET B N 1
ATOM 2545 C CA . MET B 1 151 ? 0.686 10.562 -3.918 1 98.38 151 MET B CA 1
ATOM 2546 C C . MET B 1 151 ? -0.728 10 -4.035 1 98.38 151 MET B C 1
ATOM 2548 O O . MET B 1 151 ? -0.91 8.836 -4.391 1 98.38 151 MET B O 1
ATOM 2552 N N . LEU B 1 152 ? -1.674 10.797 -3.684 1 98.38 152 LEU B N 1
ATOM 2553 C CA . LEU B 1 152 ? -3.082 10.484 -3.9 1 98.38 152 LEU B CA 1
ATOM 2554 C C . LEU B 1 152 ? -3.619 11.219 -5.125 1 98.38 152 LEU B C 1
ATOM 2556 O O . LEU B 1 152 ? -3.559 12.445 -5.195 1 98.38 152 LEU B O 1
ATOM 2560 N N . GLU B 1 153 ? -4.117 10.477 -6.062 1 97.19 153 GLU B N 1
ATOM 2561 C CA . GLU B 1 153 ? -4.75 11.055 -7.238 1 97.19 153 GLU B CA 1
ATOM 2562 C C . GLU B 1 153 ? -6.246 10.742 -7.27 1 97.19 153 GLU B C 1
ATOM 2564 O O . GLU B 1 153 ? -6.648 9.594 -7.09 1 97.19 153 GLU B O 1
ATOM 2569 N N . ILE B 1 154 ? -7.008 11.766 -7.445 1 96.5 154 ILE B N 1
ATOM 2570 C CA . ILE B 1 154 ? -8.461 11.656 -7.555 1 96.5 154 ILE B CA 1
ATOM 2571 C C . ILE B 1 154 ? -8.906 12.031 -8.961 1 96.5 154 ILE B C 1
ATOM 2573 O O . ILE B 1 154 ? -8.617 13.141 -9.438 1 96.5 154 ILE B O 1
ATOM 2577 N N . ASP B 1 155 ? -9.602 11.156 -9.609 1 94.12 155 ASP B N 1
ATOM 2578 C CA . ASP B 1 155 ? -10.008 11.445 -10.984 1 94.12 155 ASP B CA 1
ATOM 2579 C C . ASP B 1 155 ? -11.359 12.156 -11.016 1 94.12 155 ASP B C 1
ATOM 2581 O O . ASP B 1 155 ? -11.906 12.5 -9.969 1 94.12 155 ASP B O 1
ATOM 2585 N N . ASP B 1 156 ? -11.914 12.359 -12.195 1 92.31 156 ASP B N 1
ATOM 2586 C CA . ASP B 1 156 ? -13.117 13.164 -12.383 1 92.31 156 ASP B CA 1
ATOM 2587 C C . ASP B 1 156 ? -14.344 12.477 -11.789 1 92.31 156 ASP B C 1
ATOM 2589 O O . ASP B 1 156 ? -15.344 13.125 -11.477 1 92.31 156 ASP B O 1
ATOM 2593 N N . ASN B 1 157 ? -14.312 11.219 -11.633 1 91.75 157 ASN B N 1
ATOM 2594 C CA . ASN B 1 157 ? -15.422 10.461 -11.07 1 91.75 157 ASN B CA 1
ATOM 2595 C C . ASN B 1 157 ? -15.281 10.312 -9.555 1 91.75 157 ASN B C 1
ATOM 2597 O O . ASN B 1 157 ? -16.094 9.633 -8.922 1 91.75 157 ASN B O 1
ATOM 2601 N N . GLY B 1 158 ? -14.25 10.867 -9 1 92.44 158 GLY B N 1
ATOM 2602 C CA . GLY B 1 158 ? -14.023 10.797 -7.566 1 92.44 158 GLY B CA 1
ATOM 2603 C C . GLY B 1 158 ? -13.266 9.555 -7.141 1 92.44 158 GLY B C 1
ATOM 2604 O O . GLY B 1 158 ? -13.141 9.273 -5.945 1 92.44 158 GLY B O 1
ATOM 2605 N N . GLU B 1 159 ? -12.805 8.812 -8.094 1 93.06 159 GLU B N 1
ATOM 2606 C CA . GLU B 1 159 ? -12.047 7.602 -7.777 1 93.06 159 GLU B CA 1
ATOM 2607 C C . GLU B 1 159 ? -10.625 7.934 -7.328 1 93.06 159 GLU B C 1
ATOM 2609 O O . GLU B 1 159 ? -9.969 8.781 -7.93 1 93.06 159 GLU B O 1
ATOM 2614 N N . MET B 1 160 ? -10.203 7.199 -6.297 1 95.44 160 MET B N 1
ATOM 2615 C CA . MET B 1 160 ? -8.93 7.531 -5.668 1 95.44 160 MET B CA 1
ATOM 2616 C C . MET B 1 160 ? -7.867 6.48 -5.992 1 95.44 160 MET B C 1
ATOM 2618 O O . MET B 1 160 ? -8.164 5.285 -6.016 1 95.44 160 MET B O 1
ATOM 2622 N N . SER B 1 161 ? -6.688 6.922 -6.25 1 95.75 161 SER B N 1
ATOM 2623 C CA . SER B 1 161 ? -5.512 6.082 -6.422 1 95.75 161 SER B CA 1
ATOM 2624 C C . SER B 1 161 ? -4.383 6.504 -5.484 1 95.75 161 SER B C 1
ATOM 2626 O O . SER B 1 161 ? -3.969 7.664 -5.492 1 95.75 161 SER B O 1
ATOM 2628 N N . PHE B 1 162 ? -3.924 5.488 -4.656 1 97.25 162 PHE B N 1
ATOM 2629 C CA . PHE B 1 162 ? -2.801 5.742 -3.76 1 97.25 162 PHE B CA 1
ATOM 2630 C C . PHE B 1 162 ? -1.515 5.152 -4.328 1 97.25 162 PHE B C 1
ATOM 2632 O O . PHE B 1 162 ? -1.436 3.951 -4.586 1 97.25 162 PHE B O 1
ATOM 2639 N N . ASN B 1 163 ? -0.552 6.004 -4.484 1 96.88 163 ASN B N 1
ATOM 2640 C CA . ASN B 1 163 ? 0.726 5.586 -5.051 1 96.88 163 ASN B CA 1
ATOM 2641 C C . ASN B 1 163 ? 1.87 5.785 -4.059 1 96.88 163 ASN B C 1
ATOM 2643 O O . ASN B 1 163 ? 2.215 6.918 -3.721 1 96.88 163 ASN B O 1
ATOM 2647 N N . LEU B 1 164 ? 2.395 4.633 -3.6 1 98.06 164 LEU B N 1
ATOM 2648 C CA . LEU B 1 164 ? 3.572 4.703 -2.74 1 98.06 164 LEU B CA 1
ATOM 2649 C C . LEU B 1 164 ? 4.805 5.109 -3.539 1 98.06 164 LEU B C 1
ATOM 2651 O O . LEU B 1 164 ? 5.125 4.492 -4.555 1 98.06 164 LEU B O 1
ATOM 2655 N N . LYS B 1 165 ? 5.465 6.188 -3.076 1 97.62 165 LYS B N 1
ATOM 2656 C CA . LYS B 1 165 ? 6.625 6.758 -3.756 1 97.62 165 LYS B CA 1
ATOM 2657 C C . LYS B 1 165 ? 7.867 6.691 -2.873 1 97.62 165 LYS B C 1
ATOM 2659 O O . LYS B 1 165 ? 7.766 6.711 -1.646 1 97.62 165 LYS B O 1
ATOM 2664 N N . TYR B 1 166 ? 9 6.652 -3.559 1 95.25 166 TYR B N 1
ATOM 2665 C CA . TYR B 1 166 ? 10.289 6.586 -2.875 1 95.25 166 TYR B CA 1
ATOM 2666 C C . TYR B 1 166 ? 11.172 7.77 -3.252 1 95.25 166 TYR B C 1
ATOM 2668 O O . TYR B 1 166 ? 11.125 8.25 -4.387 1 95.25 166 TYR B O 1
ATOM 2676 N N . VAL B 1 167 ? 11.945 8.227 -2.232 1 92.31 167 VAL B N 1
ATOM 2677 C CA . VAL B 1 167 ? 12.836 9.344 -2.492 1 92.31 167 VAL B CA 1
ATOM 2678 C C . VAL B 1 167 ? 14.203 8.828 -2.938 1 92.31 167 VAL B C 1
ATOM 2680 O O . VAL B 1 167 ? 14.742 7.895 -2.34 1 92.31 167 VAL B O 1
#

Radius of gyration: 19.72 Å; Cα contacts (8 Å, |Δi|>4): 863; chains: 2; bounding box: 38×58×45 Å

Foldseek 3Di:
DCPPPQFPFKEWEAEQCQCPCPLVLVVLVVDPDGAEYEYQENNQPVVVVNCVSNVHHYHYAYDPNNVPDPHDQKDWDDALRFIEIRHQCVVQVVCVPCVSVVVVCVVVQHQEYEHEPNLEFDWDHDDRYTYGYQHHSHAHDDDVRFHWIWMWTQGPNRDIDIDIDTD/DCPPPQFPFKEWEAEQCQCPCVLVLVVLVVDPDGAEYEYQENNQPVVVVNCVSNVHHYHYAYDPNNVPDPHDQKDWDDALRFIEIRHQCVVQVVCVPCVSVVVVCVVVQHQEYEHEPNLEFDWDHDDRYTYGYQHHSHAHDDDVRFHWIWMWTQGPNRDIDIDIDTD

pLDDT: mean 94.06, std 11.35, range [24.03, 98.94]

Solvent-accessible surface area (backbone atoms only — not comparable to full-atom values): 16920 Å² total; per-residue (Å²): 128,81,57,80,76,69,37,67,42,36,34,41,36,36,14,38,33,63,73,44,52,66,53,49,50,52,50,48,66,71,55,57,88,65,59,34,39,37,37,23,13,20,42,55,86,42,62,67,57,52,42,59,70,66,71,53,52,68,49,69,23,37,22,94,65,22,82,82,55,87,55,54,63,51,49,79,50,74,58,76,85,35,37,30,38,40,25,10,37,71,92,37,45,50,81,79,43,60,61,57,46,48,53,53,32,59,76,71,63,33,38,32,40,39,30,27,80,61,18,32,35,33,43,37,41,34,52,67,40,29,45,38,18,29,9,4,37,55,57,32,54,22,59,85,53,58,26,21,27,26,41,37,37,26,31,78,86,46,49,76,42,64,36,66,41,75,112,129,81,60,80,70,73,38,68,42,37,33,41,36,38,13,38,32,64,72,45,51,65,53,50,51,52,51,48,66,70,56,57,86,62,61,36,39,37,37,23,13,20,41,54,86,41,63,67,58,51,42,59,68,66,71,54,53,67,47,69,24,37,22,94,64,22,82,83,55,88,54,53,64,52,48,77,48,74,58,76,86,35,37,32,38,40,24,11,36,71,93,38,46,52,81,78,44,61,60,57,47,47,53,53,32,58,75,70,64,33,39,32,38,39,31,26,79,62,19,32,37,31,44,38,40,34,53,68,38,30,45,37,20,31,8,4,37,53,59,32,54,23,58,84,52,59,25,20,27,25,42,37,38,25,30,79,86,45,51,76,43,64,37,64,41,74,112

Nearest PDB structures (foldseek):
  3ck2-assembly1_A  TM=8.054E-01  e=8.292E-17  Streptococcus pneumoniae TIGR4
  5xcj-assembly1_A  TM=7.727E-01  e=4.439E-12  Entamoeba histolytica
  5xck-assembly2_B  TM=7.690E-01  e=6.448E-12  Entamoeba histolytica
  5xch-assembly2_B  TM=8.006E-01  e=5.024E-11  Entamoeba histolytica
  6vab-assembly1_C  TM=7.529E-01  e=6.055E-11  Mus musculus